Protein AF-A0A8J3HTU7-F1 (afdb_monomer_lite)

Foldseek 3Di:
DDPPDDDPPPPPPPPDPDPVQLVLLLCLLLVLQLVLQLVLQLVLCVLAVCCQPVVDPDPDPDNPSNVSSNVCSNVVGNVVSNVLSNLQSCLQPDDPLFDHDGSVNCNVLSVVLSVLLQVQLQVQLVVQLVCVVVVVFWDDDPSNVPPPPVCTSSSSSNVRSVLSSVQSSVLSSVVSSVVSNVVRVVVSVVVVCVVVPVPDDDDDDDVVVVVVVVVSSVVSSVVSVVVVSVVRVPD

Radius of gyration: 24.05 Å; chains: 1; bounding box: 60×35×84 Å

Secondary structure (DSSP, 8-state):
------------------HHHHHHHHHHHHHHHHHHHHHHHHHHTTT-HHHHHTSS--SS----HHHHHHHHHHHTTHHHHHHHHHHHHHHHH--TTSPPPPHHHHHHHHHHHHHHHHHHHHHHHHHHHHHHHTTSS---HHHHHHS-GGGHHHHHHHHHHHHHHHHHHHHHHHHHHHHHHHHHHHHHHHHHHHHHHTT------STHHHHHHHHHHHHHHHHHHHHHHHHHH--

pLDDT: mean 85.74, std 17.52, range [39.03, 98.75]

Structure (mmCIF, N/CA/C/O backbone):
data_AF-A0A8J3HTU7-F1
#
_entry.id   AF-A0A8J3HTU7-F1
#
loop_
_atom_site.group_PDB
_atom_site.id
_atom_site.type_symbol
_atom_site.label_atom_id
_atom_site.label_alt_id
_atom_site.label_comp_id
_atom_site.label_asym_id
_atom_site.label_entity_id
_atom_site.label_seq_id
_atom_site.pdbx_PDB_ins_code
_atom_site.Cartn_x
_atom_site.Cartn_y
_atom_site.Cartn_z
_atom_site.occupancy
_atom_site.B_iso_or_equiv
_atom_site.auth_seq_id
_atom_site.auth_comp_id
_atom_site.auth_asym_id
_atom_site.auth_atom_id
_atom_site.pdbx_PDB_model_num
ATOM 1 N N . MET A 1 1 ? -36.607 4.914 61.742 1.00 59.31 1 MET A N 1
ATOM 2 C CA . MET A 1 1 ? -36.359 4.915 60.285 1.00 59.31 1 MET A CA 1
ATOM 3 C C . MET A 1 1 ? -35.547 3.674 59.962 1.00 59.31 1 MET A C 1
ATOM 5 O O . MET A 1 1 ? -34.488 3.533 60.566 1.00 59.31 1 MET A O 1
ATOM 9 N N . PRO A 1 2 ? -36.035 2.750 59.122 1.00 59.59 2 PRO A N 1
ATOM 10 C CA . PRO A 1 2 ? -35.229 1.607 58.717 1.00 59.59 2 PRO A CA 1
ATOM 11 C C . PRO A 1 2 ? -34.061 2.088 57.834 1.00 59.59 2 PRO A C 1
ATOM 13 O O . PRO A 1 2 ? -34.244 3.032 57.058 1.00 59.59 2 PRO A O 1
ATOM 16 N N . PRO A 1 3 ? -32.862 1.499 57.969 1.00 64.12 3 PRO A N 1
ATOM 17 C CA . PRO A 1 3 ? -31.723 1.832 57.124 1.00 64.12 3 PRO A CA 1
ATOM 18 C C . PRO A 1 3 ? -32.060 1.500 55.668 1.00 64.12 3 PRO A C 1
ATOM 20 O O . PRO A 1 3 ? -32.512 0.400 55.360 1.00 64.12 3 PRO A O 1
ATOM 23 N N . SER A 1 4 ? -31.872 2.476 54.781 1.00 69.12 4 SER A N 1
ATOM 24 C CA . SER A 1 4 ? -32.062 2.317 53.342 1.00 69.12 4 SER A CA 1
ATOM 25 C C . SER A 1 4 ? -31.131 1.223 52.820 1.00 69.12 4 SER A C 1
ATOM 27 O O . SER A 1 4 ? -29.913 1.409 52.776 1.00 69.12 4 SER A O 1
ATOM 29 N N . GLU A 1 5 ? -31.714 0.093 52.440 1.00 71.06 5 GLU A N 1
ATOM 30 C CA . GLU A 1 5 ? -31.046 -1.028 51.794 1.00 71.06 5 GLU A CA 1
ATOM 31 C C . GLU A 1 5 ? -30.433 -0.540 50.473 1.00 71.06 5 GLU A C 1
ATOM 33 O O . GLU A 1 5 ? -31.127 -0.272 49.490 1.00 71.06 5 GLU A O 1
ATOM 38 N N . GLN A 1 6 ? -29.116 -0.320 50.473 1.00 63.59 6 GLN A N 1
ATOM 39 C CA . GLN A 1 6 ? -28.372 0.030 49.270 1.00 63.59 6 GLN A CA 1
ATOM 40 C C . GLN A 1 6 ? -28.407 -1.179 48.338 1.00 63.59 6 GLN A C 1
ATOM 42 O O . GLN A 1 6 ? -27.675 -2.146 48.544 1.00 63.59 6 GLN A O 1
ATOM 47 N N . GLN A 1 7 ? -29.270 -1.134 47.319 1.00 57.03 7 GLN A N 1
ATOM 48 C CA . GLN A 1 7 ? -29.279 -2.167 46.294 1.00 57.03 7 GLN A CA 1
ATOM 49 C C . GLN A 1 7 ? -27.879 -2.275 45.670 1.00 57.03 7 GLN A C 1
ATOM 51 O O . GLN A 1 7 ? -27.304 -1.250 45.284 1.00 57.03 7 GLN A O 1
ATOM 56 N N . PRO A 1 8 ? -27.314 -3.492 45.577 1.00 58.72 8 PRO A N 1
ATOM 57 C CA . PRO A 1 8 ? -25.991 -3.697 45.019 1.00 58.72 8 PRO A CA 1
ATOM 58 C C . PRO A 1 8 ? -25.990 -3.164 43.591 1.00 58.72 8 PRO A C 1
ATOM 60 O O . PRO A 1 8 ? -26.759 -3.616 42.742 1.00 58.72 8 PRO A O 1
ATOM 63 N N . VAL A 1 9 ? -25.141 -2.165 43.340 1.00 64.19 9 VAL A N 1
ATOM 64 C CA . VAL A 1 9 ? -24.926 -1.599 42.010 1.00 64.19 9 VAL A CA 1
ATOM 65 C C . VAL A 1 9 ? -24.490 -2.753 41.120 1.00 64.19 9 VAL A C 1
ATOM 67 O O . VAL A 1 9 ? -23.353 -3.215 41.223 1.00 64.19 9 VAL A O 1
ATOM 70 N N . ALA A 1 10 ? -25.419 -3.252 40.300 1.00 53.38 10 ALA A N 1
ATOM 71 C CA . ALA A 1 10 ? -25.175 -4.349 39.383 1.00 53.38 10 ALA A CA 1
ATOM 72 C C . ALA A 1 10 ? -23.882 -4.043 38.627 1.00 53.38 10 ALA A C 1
ATOM 74 O O . ALA A 1 10 ? -23.755 -2.997 37.981 1.00 53.38 10 ALA A O 1
ATOM 75 N N . ASN A 1 11 ? -22.896 -4.923 38.790 1.00 48.47 11 ASN A N 1
ATOM 76 C CA . ASN A 1 11 ? -21.620 -4.842 38.110 1.00 48.47 11 ASN A CA 1
ATOM 77 C C . ASN A 1 11 ? -21.922 -5.038 36.624 1.00 48.47 11 ASN A C 1
ATOM 79 O O . ASN A 1 11 ? -22.011 -6.163 36.153 1.00 48.47 11 ASN A O 1
ATOM 83 N N . VAL A 1 12 ? -22.220 -3.938 35.924 1.00 59.53 12 VAL A N 1
ATOM 84 C CA . VAL A 1 12 ? -22.516 -3.933 34.494 1.00 59.53 12 VAL A CA 1
ATOM 85 C C . VAL A 1 12 ? -21.310 -4.562 33.828 1.00 59.53 12 VAL A C 1
ATOM 87 O O . VAL A 1 12 ? -20.263 -3.912 33.752 1.00 59.53 12 VAL A O 1
ATOM 90 N N . ASP A 1 13 ? -21.469 -5.818 33.410 1.00 52.44 13 ASP A N 1
ATOM 91 C CA . ASP A 1 13 ? -20.463 -6.634 32.749 1.00 52.44 13 ASP A CA 1
ATOM 92 C C . ASP A 1 13 ? -19.828 -5.811 31.639 1.00 52.44 13 ASP A C 1
ATOM 94 O O . ASP A 1 13 ? -20.355 -5.656 30.533 1.00 52.44 13 ASP A O 1
ATOM 98 N N . ARG A 1 14 ? -18.688 -5.192 31.951 1.00 57.22 14 ARG A N 1
ATOM 99 C CA . ARG A 1 14 ? -17.922 -4.497 30.933 1.00 57.22 14 ARG A CA 1
ATOM 100 C C . ARG A 1 14 ? -17.382 -5.616 30.064 1.00 57.22 14 ARG A C 1
ATOM 102 O O . ARG A 1 14 ? -16.634 -6.434 30.599 1.00 57.22 14 ARG A O 1
ATOM 109 N N . PRO A 1 15 ? -17.718 -5.663 28.763 1.00 56.19 15 PRO A N 1
ATOM 110 C CA . PRO A 1 15 ? -17.238 -6.725 27.899 1.00 56.19 15 PRO A CA 1
ATOM 111 C C . PRO A 1 15 ? -15.719 -6.769 28.020 1.00 56.19 15 PRO A C 1
ATOM 113 O O . PRO A 1 15 ? -15.023 -5.790 27.714 1.00 56.19 15 PRO A O 1
ATOM 116 N N . VAL A 1 16 ? -15.222 -7.880 28.567 1.00 58.34 16 VAL A N 1
ATOM 117 C CA . VAL A 1 16 ? -13.797 -8.120 28.754 1.00 58.34 16 VAL A CA 1
ATOM 118 C C . VAL A 1 16 ? -13.156 -7.939 27.385 1.00 58.34 16 VAL A C 1
ATOM 120 O O . VAL A 1 16 ? -13.571 -8.547 26.398 1.00 58.34 16 VAL A O 1
ATOM 123 N N . ARG A 1 17 ? -12.182 -7.029 27.294 1.00 66.38 17 ARG A N 1
ATOM 124 C CA . ARG A 1 17 ? -11.459 -6.769 26.045 1.00 66.38 17 ARG A CA 1
ATOM 125 C C . ARG A 1 17 ? -10.723 -8.044 25.655 1.00 66.38 17 ARG A C 1
ATOM 127 O O . ARG A 1 17 ? -9.645 -8.292 26.189 1.00 66.38 17 ARG A O 1
ATOM 134 N N . SER A 1 18 ? -11.293 -8.836 24.749 1.00 77.69 18 SER A N 1
ATOM 135 C CA . SER A 1 18 ? -10.644 -10.071 24.318 1.00 77.69 18 SER A CA 1
ATOM 136 C C . SER A 1 18 ? -9.311 -9.735 23.643 1.00 77.69 18 SER A C 1
ATOM 138 O O . SER A 1 18 ? -9.230 -8.834 22.801 1.00 77.69 18 SER A O 1
ATOM 140 N N . ILE A 1 19 ? -8.251 -10.444 24.033 1.00 79.88 19 ILE A N 1
ATOM 141 C CA . ILE A 1 19 ? -6.930 -10.374 23.387 1.00 79.88 19 ILE A CA 1
ATOM 142 C C . ILE A 1 19 ? -7.079 -10.605 21.873 1.00 79.88 19 ILE A C 1
ATOM 144 O O . ILE A 1 19 ? -6.459 -9.903 21.072 1.00 79.88 19 ILE A O 1
ATOM 148 N N . ASN A 1 20 ? -8.017 -11.476 21.495 1.00 87.75 20 ASN A N 1
ATOM 149 C CA . ASN A 1 20 ? -8.379 -11.808 20.120 1.00 87.75 20 ASN A CA 1
ATOM 150 C C . ASN A 1 20 ? -8.684 -10.561 19.278 1.00 87.75 20 ASN A C 1
ATOM 152 O O . ASN A 1 20 ? -8.190 -10.441 18.161 1.00 87.75 20 ASN A O 1
ATOM 156 N N . SER A 1 21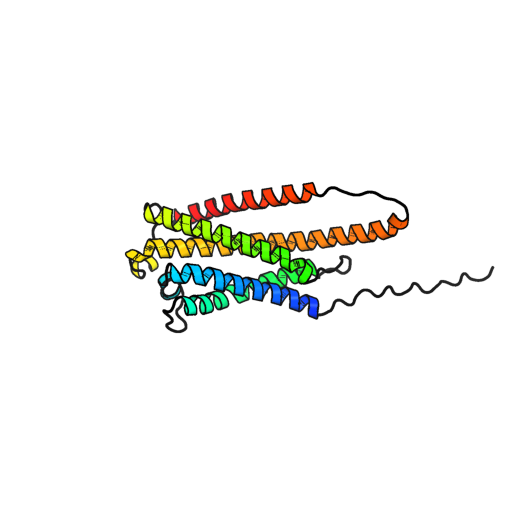 ? -9.410 -9.574 19.817 1.00 90.06 21 SER A N 1
ATOM 157 C CA . SER A 1 21 ? -9.732 -8.350 19.068 1.00 90.06 21 SER A CA 1
ATOM 158 C C . SER A 1 21 ? -8.523 -7.457 18.779 1.00 90.06 21 SER A C 1
ATOM 160 O O . SER A 1 21 ? -8.594 -6.643 17.864 1.00 90.06 21 SER A O 1
ATOM 162 N N . ARG A 1 22 ? -7.428 -7.552 19.545 1.00 93.50 22 ARG A N 1
ATOM 163 C CA . ARG A 1 22 ? -6.199 -6.784 19.273 1.00 93.50 22 ARG A CA 1
ATOM 164 C C . ARG A 1 22 ? -5.390 -7.448 18.170 1.00 93.50 22 ARG A C 1
ATOM 166 O O . ARG A 1 22 ? -5.022 -6.781 17.209 1.00 93.50 22 ARG A O 1
ATOM 173 N N . VAL A 1 23 ? -5.197 -8.761 18.292 1.00 96.44 23 VAL A N 1
ATOM 174 C CA . VAL A 1 23 ? -4.493 -9.585 17.302 1.00 96.44 23 VAL A CA 1
ATOM 175 C C . VAL A 1 23 ? -5.178 -9.481 15.939 1.00 96.44 23 VAL A C 1
ATOM 177 O O . VAL A 1 23 ? -4.514 -9.226 14.943 1.00 96.44 23 VAL A O 1
ATOM 180 N N . GLN A 1 24 ? -6.512 -9.546 15.894 1.00 96.88 24 GLN A N 1
ATOM 181 C CA . GLN A 1 24 ? -7.280 -9.390 14.654 1.00 96.88 24 GLN A CA 1
ATOM 182 C C . GLN A 1 24 ? -7.056 -8.046 13.947 1.00 96.88 24 GLN A C 1
ATOM 184 O O . GLN A 1 24 ? -7.103 -8.002 12.725 1.00 96.88 24 GLN A O 1
ATOM 189 N N . ILE A 1 25 ? -6.832 -6.947 14.679 1.00 97.56 25 ILE A N 1
ATOM 190 C CA . ILE A 1 25 ? -6.562 -5.636 14.060 1.00 97.56 25 ILE A CA 1
ATOM 191 C C . ILE A 1 25 ? -5.179 -5.630 13.409 1.00 97.56 25 ILE A C 1
ATOM 193 O O . ILE A 1 25 ? -5.030 -5.118 12.304 1.00 97.56 25 ILE A O 1
ATOM 197 N N . VAL A 1 26 ? -4.185 -6.217 14.080 1.00 98.06 26 VAL A N 1
ATOM 198 C CA . VAL A 1 26 ? -2.826 -6.326 13.538 1.00 98.06 26 VAL A CA 1
ATOM 199 C C . VAL A 1 26 ? -2.814 -7.240 12.313 1.00 98.06 26 VAL A C 1
ATOM 201 O O . VAL A 1 26 ? -2.314 -6.841 11.268 1.00 98.06 26 VAL A O 1
ATOM 204 N N . LEU A 1 27 ? -3.450 -8.413 12.398 1.00 98.38 27 LEU A N 1
ATOM 205 C CA . LEU A 1 27 ? -3.569 -9.342 11.271 1.00 98.38 27 LEU A CA 1
ATOM 206 C C . LEU A 1 27 ? -4.353 -8.747 10.097 1.00 98.38 27 LEU A C 1
ATOM 208 O O . LEU A 1 27 ? -3.984 -8.977 8.953 1.00 98.38 27 LEU A O 1
ATOM 212 N N . LEU A 1 28 ? -5.399 -7.957 10.361 1.00 98.44 28 LEU A N 1
ATOM 213 C CA . LEU A 1 28 ? -6.123 -7.229 9.317 1.00 98.44 28 LEU A CA 1
ATOM 214 C C . LEU A 1 28 ? -5.196 -6.271 8.558 1.00 98.44 28 LEU A C 1
ATOM 216 O O . LEU A 1 28 ? -5.276 -6.200 7.336 1.00 98.44 28 LEU A O 1
ATOM 220 N N . ALA A 1 29 ? -4.341 -5.531 9.266 1.00 98.44 29 ALA A N 1
ATOM 221 C CA . ALA A 1 29 ? -3.420 -4.594 8.635 1.00 98.44 29 ALA A CA 1
ATOM 222 C C . ALA A 1 29 ? -2.317 -5.317 7.849 1.00 98.44 29 ALA A C 1
ATOM 224 O O . ALA A 1 29 ? -2.107 -4.968 6.695 1.00 98.44 29 ALA A O 1
ATOM 225 N N . ILE A 1 30 ? -1.688 -6.350 8.427 1.00 98.56 30 ILE A N 1
ATOM 226 C CA . ILE A 1 30 ? -0.676 -7.178 7.742 1.00 98.56 30 ILE A CA 1
ATOM 227 C C . ILE A 1 30 ? -1.268 -7.833 6.495 1.00 98.56 30 ILE A C 1
ATOM 229 O O . ILE A 1 30 ? -0.738 -7.673 5.404 1.00 98.56 30 ILE A O 1
ATOM 233 N N . GLY A 1 31 ? -2.391 -8.540 6.638 1.00 98.62 31 GLY A N 1
ATOM 234 C CA . GLY A 1 31 ? -3.040 -9.200 5.509 1.00 98.62 31 GLY A CA 1
ATOM 235 C C . GLY A 1 31 ? -3.479 -8.202 4.439 1.00 98.62 31 GLY A C 1
ATOM 236 O O . GLY A 1 31 ? -3.291 -8.455 3.256 1.00 98.62 31 GLY A O 1
ATOM 237 N N . GLY A 1 32 ? -4.008 -7.043 4.844 1.00 98.56 32 GLY A N 1
ATOM 238 C CA . GLY A 1 32 ? -4.403 -5.982 3.922 1.00 98.56 32 GLY A CA 1
ATOM 239 C C . GLY A 1 32 ? -3.233 -5.419 3.115 1.00 98.56 32 GLY A C 1
ATOM 240 O O . GLY A 1 32 ? -3.351 -5.311 1.898 1.00 98.56 32 GLY A O 1
ATOM 241 N N . THR A 1 33 ? -2.109 -5.083 3.760 1.00 98.38 33 THR A N 1
ATOM 242 C CA . THR A 1 33 ? -0.937 -4.546 3.048 1.00 98.38 33 THR A CA 1
ATOM 243 C C . THR A 1 33 ? -0.252 -5.596 2.188 1.00 98.38 33 THR A C 1
ATOM 245 O O . THR A 1 33 ? 0.156 -5.249 1.090 1.00 98.38 33 THR A O 1
ATOM 248 N N . VAL A 1 34 ? -0.197 -6.861 2.622 1.00 98.69 34 VAL A N 1
ATOM 249 C CA . V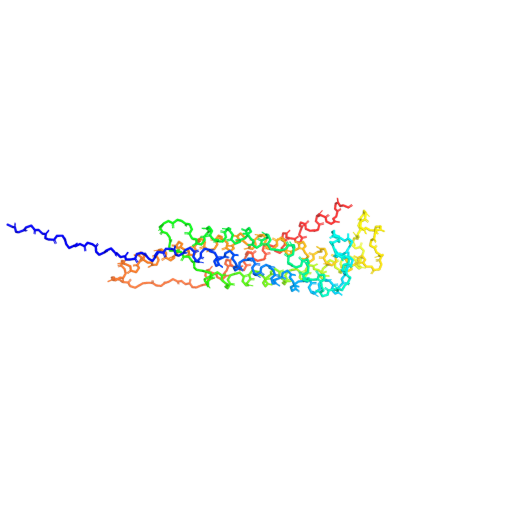AL A 1 34 ? 0.342 -7.970 1.814 1.00 98.69 34 VAL A CA 1
ATOM 250 C C . VAL A 1 34 ? -0.502 -8.216 0.572 1.00 98.69 34 VAL A C 1
ATOM 252 O O . VAL A 1 34 ? 0.034 -8.267 -0.528 1.00 98.69 34 VAL A O 1
ATOM 255 N N . ILE A 1 35 ? -1.827 -8.3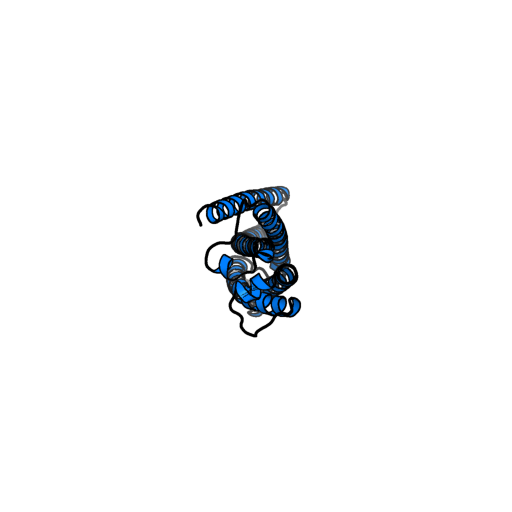23 0.716 1.00 98.75 35 ILE A N 1
ATOM 256 C CA . ILE A 1 35 ? -2.720 -8.502 -0.438 1.00 98.75 35 ILE A CA 1
ATOM 257 C C . ILE A 1 35 ? -2.581 -7.318 -1.396 1.00 98.75 35 ILE A C 1
ATOM 259 O O . ILE A 1 35 ? -2.474 -7.518 -2.600 1.00 98.75 35 ILE A O 1
ATOM 263 N N . TYR A 1 36 ? -2.564 -6.093 -0.869 1.00 98.69 36 TYR A N 1
ATOM 264 C CA . TYR A 1 36 ? -2.354 -4.899 -1.679 1.00 98.69 36 TYR A CA 1
ATOM 265 C C . TYR A 1 36 ? -1.000 -4.917 -2.401 1.00 98.69 36 TYR A C 1
ATOM 267 O O . TYR A 1 36 ? -0.973 -4.674 -3.601 1.00 98.69 36 TYR A O 1
ATOM 275 N N . GLY A 1 37 ? 0.089 -5.232 -1.693 1.00 98.38 37 GLY A N 1
ATOM 276 C CA . GLY A 1 37 ? 1.441 -5.300 -2.244 1.00 98.38 37 GLY A CA 1
ATOM 277 C C . GLY A 1 37 ? 1.529 -6.297 -3.385 1.00 98.38 37 GLY A C 1
ATOM 278 O O . GLY A 1 37 ? 1.916 -5.925 -4.480 1.00 98.38 37 GLY A O 1
ATOM 279 N N . VAL A 1 38 ? 1.045 -7.524 -3.177 1.00 98.69 38 VAL A N 1
ATOM 280 C CA . VAL A 1 38 ? 1.005 -8.535 -4.243 1.00 98.69 38 VAL A CA 1
ATOM 281 C C . VAL A 1 38 ? 0.183 -8.044 -5.434 1.00 98.69 38 VAL A C 1
ATOM 283 O O . VAL A 1 38 ? 0.624 -8.181 -6.564 1.00 98.69 38 VAL A O 1
ATOM 286 N N . LEU A 1 39 ? -0.999 -7.456 -5.222 1.00 98.62 39 LEU A N 1
ATOM 287 C CA . LEU A 1 39 ? -1.830 -6.971 -6.332 1.00 98.62 39 LEU A CA 1
ATOM 288 C C . LEU A 1 39 ? -1.180 -5.819 -7.107 1.00 98.62 39 LEU A C 1
ATOM 290 O O . LEU A 1 39 ? -1.276 -5.791 -8.333 1.00 98.62 39 LEU A O 1
ATOM 294 N N . GLN A 1 40 ? -0.543 -4.879 -6.409 1.00 98.44 40 GLN A N 1
ATOM 295 C CA . GLN A 1 40 ? 0.217 -3.804 -7.039 1.00 98.44 40 GLN A CA 1
ATOM 296 C C . GLN A 1 40 ? 1.386 -4.387 -7.839 1.00 98.44 40 GLN A C 1
ATOM 298 O O . GLN A 1 40 ? 1.552 -4.038 -9.007 1.00 98.44 40 GLN A O 1
ATOM 303 N N . ASP A 1 41 ? 2.128 -5.317 -7.243 1.00 98.44 41 ASP A N 1
ATOM 304 C CA . ASP A 1 41 ? 3.323 -5.887 -7.852 1.00 98.44 41 ASP A CA 1
ATOM 305 C C . ASP A 1 41 ? 2.982 -6.799 -9.032 1.00 98.44 41 ASP A C 1
ATOM 307 O O . ASP A 1 41 ? 3.729 -6.857 -10.002 1.00 98.44 41 ASP A O 1
ATOM 311 N N . GLN A 1 42 ? 1.800 -7.430 -9.039 1.00 98.50 42 GLN A N 1
ATOM 312 C CA . GLN A 1 42 ? 1.307 -8.147 -10.219 1.00 98.50 42 GLN A CA 1
ATOM 313 C C . GLN A 1 42 ? 1.140 -7.206 -11.415 1.00 98.50 42 GLN A C 1
ATOM 315 O O . GLN A 1 42 ? 1.305 -7.636 -12.551 1.00 98.50 42 GLN A O 1
ATOM 320 N N . MET A 1 43 ? 0.828 -5.928 -11.196 1.00 98.31 43 MET A N 1
ATOM 321 C CA . MET A 1 43 ? 0.762 -4.961 -12.289 1.00 98.31 43 MET A CA 1
ATOM 322 C C . MET A 1 43 ? 2.155 -4.472 -12.689 1.00 98.31 43 MET A C 1
ATOM 324 O O . MET A 1 43 ? 2.483 -4.486 -13.872 1.00 98.31 43 MET A O 1
ATOM 328 N N . THR A 1 44 ? 2.971 -4.050 -11.727 1.00 98.44 44 THR A N 1
ATOM 329 C CA . THR A 1 44 ? 4.269 -3.412 -11.995 1.00 98.44 44 THR A CA 1
ATOM 330 C C . THR A 1 44 ? 5.323 -4.413 -12.472 1.00 98.44 44 THR A C 1
ATOM 332 O O . THR A 1 44 ? 6.018 -4.138 -13.443 1.00 98.44 44 THR A O 1
ATOM 335 N N . ALA A 1 45 ? 5.378 -5.638 -11.939 1.00 98.31 45 ALA A N 1
ATOM 336 C CA . ALA A 1 45 ? 6.330 -6.653 -12.411 1.00 98.31 45 ALA A CA 1
ATOM 337 C C . ALA A 1 45 ? 6.096 -7.052 -13.880 1.00 98.31 45 ALA A C 1
ATOM 339 O O . ALA A 1 45 ? 7.044 -7.372 -14.596 1.00 98.31 45 ALA A O 1
ATOM 340 N N . HIS A 1 46 ? 4.850 -6.979 -14.362 1.00 98.50 46 HIS A N 1
ATOM 341 C CA . HIS A 1 46 ? 4.530 -7.184 -15.780 1.00 98.50 46 HIS A CA 1
ATOM 342 C C . HIS A 1 46 ? 4.858 -5.964 -16.659 1.00 98.50 46 HIS A C 1
ATOM 344 O O . HIS A 1 46 ? 4.924 -6.097 -17.882 1.00 98.50 46 HIS A O 1
ATOM 350 N N . ILE A 1 47 ? 5.073 -4.789 -16.061 1.00 98.25 47 ILE A N 1
ATOM 351 C CA . ILE A 1 47 ? 5.515 -3.572 -16.750 1.00 98.25 47 ILE A CA 1
ATOM 352 C C . ILE A 1 47 ? 7.048 -3.540 -16.835 1.00 98.25 47 ILE A C 1
ATOM 354 O O . ILE A 1 47 ? 7.589 -3.363 -17.931 1.00 98.25 47 ILE A O 1
ATOM 358 N N . CYS A 1 48 ? 7.757 -3.738 -15.718 1.00 98.38 48 CYS A N 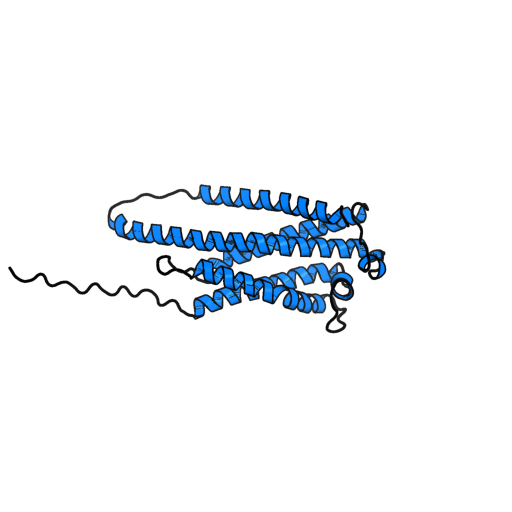1
ATOM 359 C CA . CYS A 1 48 ? 9.219 -3.724 -15.676 1.00 98.38 48 CYS A CA 1
ATOM 360 C C . CYS A 1 48 ? 9.786 -4.738 -14.669 1.00 98.38 48 CYS A C 1
ATOM 362 O O . CYS A 1 48 ? 9.940 -4.459 -13.483 1.00 98.38 48 CYS A O 1
ATOM 364 N N . VAL A 1 49 ? 10.212 -5.904 -15.158 1.00 98.25 49 VAL A N 1
ATOM 365 C CA . VAL A 1 49 ? 10.902 -6.913 -14.332 1.00 98.25 49 VAL A CA 1
ATOM 366 C C . VAL A 1 49 ? 12.198 -6.355 -13.729 1.00 98.25 49 VAL A C 1
ATOM 368 O O . VAL A 1 49 ? 12.520 -6.631 -12.577 1.00 98.25 49 VAL A O 1
ATOM 371 N N . GLU A 1 50 ? 12.911 -5.504 -14.468 1.00 98.25 50 GLU A N 1
ATOM 372 C CA . GLU A 1 50 ? 14.169 -4.885 -14.043 1.00 98.25 50 GLU A CA 1
ATOM 373 C C . GLU A 1 50 ? 14.009 -4.000 -12.800 1.00 98.25 50 GLU A C 1
ATOM 375 O O . GLU A 1 50 ? 14.958 -3.850 -12.027 1.00 98.25 50 GLU A O 1
ATOM 380 N N . TYR A 1 51 ? 12.812 -3.454 -12.554 1.00 98.00 51 TYR A N 1
ATOM 381 C CA . TYR A 1 51 ? 12.523 -2.752 -11.304 1.00 98.00 51 TYR A CA 1
ATOM 382 C C . TYR A 1 51 ? 12.731 -3.664 -10.090 1.00 98.00 51 TYR A C 1
ATOM 384 O O . TYR A 1 51 ? 13.303 -3.241 -9.087 1.00 98.00 51 TYR A O 1
ATOM 392 N N . PHE A 1 52 ? 12.351 -4.934 -10.210 1.00 97.25 52 PHE A N 1
ATOM 393 C CA . PHE A 1 52 ? 12.420 -5.925 -9.139 1.00 97.25 52 PHE A CA 1
ATOM 394 C C . PHE A 1 52 ? 13.751 -6.679 -9.091 1.00 97.25 52 PHE A C 1
ATOM 396 O O . PHE A 1 52 ? 14.172 -7.083 -8.013 1.00 97.25 52 PHE A O 1
ATOM 403 N N . THR A 1 53 ? 14.430 -6.853 -10.226 1.00 97.19 53 THR A N 1
ATOM 404 C CA . THR A 1 53 ? 15.672 -7.646 -10.296 1.00 97.19 53 THR A CA 1
ATOM 405 C C . THR A 1 53 ? 16.950 -6.807 -10.268 1.00 97.19 53 THR A C 1
ATOM 407 O O . THR A 1 53 ? 17.991 -7.297 -9.840 1.00 97.19 53 THR A O 1
ATOM 410 N N . ILE A 1 54 ? 16.891 -5.543 -10.703 1.00 96.75 54 ILE A N 1
ATOM 411 C CA . ILE A 1 54 ? 18.026 -4.602 -10.684 1.00 96.75 54 ILE A CA 1
ATOM 412 C C . ILE A 1 54 ? 17.794 -3.506 -9.645 1.00 96.75 54 ILE A C 1
ATOM 414 O O . ILE A 1 54 ? 18.711 -3.131 -8.915 1.00 96.75 54 ILE A O 1
ATOM 418 N N . GLY A 1 55 ? 16.566 -2.979 -9.573 1.00 93.62 55 GLY A N 1
ATOM 419 C CA . GLY A 1 55 ? 16.200 -1.937 -8.610 1.00 93.62 55 GLY A CA 1
ATOM 420 C C . GLY A 1 55 ? 16.167 -2.421 -7.159 1.00 93.62 55 GLY A C 1
ATOM 421 O O . GLY A 1 55 ? 16.198 -1.599 -6.243 1.00 93.62 55 GLY A O 1
ATOM 422 N N . HIS A 1 56 ? 16.141 -3.738 -6.949 1.00 92.62 56 HIS A N 1
ATOM 423 C CA . HIS A 1 56 ? 16.111 -4.365 -5.637 1.00 92.62 56 HIS A CA 1
ATOM 424 C C . HIS A 1 56 ? 17.097 -5.537 -5.548 1.00 92.62 56 HIS A C 1
ATOM 426 O O . HIS A 1 56 ? 17.642 -5.995 -6.549 1.00 92.62 56 HIS A O 1
ATOM 432 N N . TYR A 1 57 ? 17.357 -5.998 -4.322 1.00 90.00 57 TYR A N 1
ATOM 433 C CA . TYR A 1 57 ? 18.254 -7.124 -4.076 1.00 90.00 57 TYR A CA 1
ATOM 434 C C . TYR A 1 57 ? 17.604 -8.444 -4.496 1.00 90.00 57 TYR A C 1
ATOM 436 O O . TYR A 1 57 ? 16.611 -8.848 -3.903 1.00 90.00 57 TYR A O 1
ATOM 444 N N . ASP A 1 58 ? 18.194 -9.131 -5.467 1.00 89.38 58 ASP A N 1
ATOM 445 C CA . ASP A 1 58 ? 17.717 -10.429 -5.936 1.00 89.38 58 ASP A CA 1
ATOM 446 C C . ASP A 1 58 ? 17.995 -11.547 -4.910 1.00 89.38 58 ASP A C 1
ATOM 448 O O . ASP A 1 58 ? 19.143 -11.948 -4.700 1.00 89.38 58 ASP A O 1
ATOM 452 N N . TYR A 1 59 ? 16.944 -12.049 -4.251 1.00 85.69 59 TYR A N 1
ATOM 453 C CA . TYR A 1 59 ? 17.069 -13.107 -3.245 1.00 85.69 59 TYR A CA 1
ATOM 454 C C . TYR A 1 59 ? 17.163 -14.514 -3.848 1.00 85.69 59 TYR A C 1
ATOM 456 O O . TYR A 1 59 ? 17.831 -15.376 -3.269 1.00 85.69 59 TYR A O 1
ATOM 464 N N . TRP A 1 60 ? 16.482 -14.770 -4.972 1.00 91.25 60 TRP A N 1
ATOM 465 C CA . TRP A 1 60 ? 16.265 -16.129 -5.495 1.00 91.25 60 TRP A CA 1
ATOM 466 C C . TRP A 1 60 ? 16.507 -16.300 -6.999 1.00 91.25 60 TRP A C 1
ATOM 468 O O . TRP A 1 60 ? 16.291 -17.394 -7.522 1.00 91.25 60 TRP A O 1
ATOM 478 N N . GLY A 1 61 ? 16.967 -15.276 -7.712 1.00 93.69 61 GLY A N 1
ATOM 479 C CA . GLY A 1 61 ? 17.181 -15.350 -9.155 1.00 93.69 61 GLY A CA 1
ATOM 480 C C . GLY A 1 61 ? 15.885 -15.368 -9.959 1.00 93.69 61 GLY A C 1
ATOM 481 O O . GLY A 1 61 ? 15.874 -15.891 -11.075 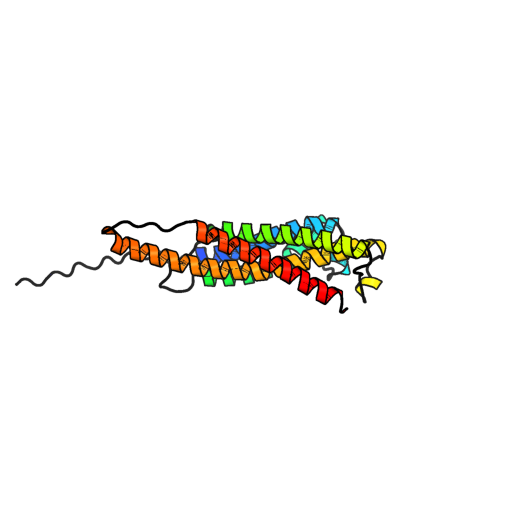1.00 93.69 61 GLY A O 1
ATOM 482 N N . LEU A 1 62 ? 14.772 -14.884 -9.397 1.00 94.38 62 LEU A N 1
ATOM 483 C CA . LEU A 1 62 ? 13.467 -14.972 -10.050 1.00 94.38 62 LEU A CA 1
ATOM 484 C C . LEU A 1 62 ? 13.368 -13.966 -11.200 1.00 94.38 62 LEU A C 1
ATOM 486 O O . LEU A 1 62 ? 13.765 -12.813 -11.087 1.00 94.38 62 LEU A O 1
ATOM 490 N N . GLN A 1 63 ? 12.824 -14.425 -12.325 1.00 95.94 63 GLN A N 1
ATOM 491 C CA . GLN A 1 63 ? 12.579 -13.604 -13.520 1.00 95.94 63 GLN A CA 1
ATOM 492 C C . GLN A 1 63 ? 11.115 -13.662 -13.966 1.00 95.94 63 GLN A C 1
ATOM 494 O O . GLN A 1 63 ? 10.680 -12.861 -14.790 1.00 95.94 63 GLN A O 1
ATOM 499 N N . ASP A 1 64 ? 10.349 -14.622 -13.438 1.00 98.00 64 ASP A N 1
ATOM 500 C CA . ASP A 1 64 ? 8.922 -14.715 -13.713 1.00 98.00 64 ASP A CA 1
ATOM 501 C C . ASP A 1 64 ? 8.186 -13.578 -12.982 1.00 98.00 64 ASP A C 1
ATOM 503 O O . ASP A 1 64 ? 8.278 -13.488 -11.752 1.00 98.00 64 ASP A O 1
ATOM 507 N N . PRO A 1 65 ? 7.443 -12.716 -13.700 1.00 98.00 65 PRO A N 1
ATOM 508 C CA . PRO A 1 65 ? 6.810 -11.543 -13.106 1.00 98.00 65 PRO A CA 1
ATOM 509 C C . PRO A 1 65 ? 5.738 -11.910 -12.074 1.00 98.00 65 PRO A C 1
ATOM 511 O O . PRO A 1 65 ? 5.538 -11.173 -11.111 1.00 98.00 65 PRO A O 1
ATOM 514 N N . THR A 1 66 ? 5.075 -13.063 -12.221 1.00 98.38 66 THR A N 1
ATOM 515 C CA . THR A 1 66 ? 4.063 -13.503 -11.253 1.00 98.38 66 THR A CA 1
ATOM 516 C C . THR A 1 66 ? 4.723 -13.888 -9.935 1.00 98.38 66 THR A C 1
ATOM 518 O O . THR A 1 66 ? 4.242 -13.489 -8.873 1.00 98.38 66 THR A O 1
ATOM 521 N N . LEU A 1 67 ? 5.823 -14.644 -9.985 1.00 98.06 67 LEU A N 1
ATOM 522 C CA . LEU A 1 67 ? 6.574 -15.030 -8.792 1.00 98.06 67 LEU A CA 1
ATOM 523 C C . LEU A 1 67 ? 7.247 -13.826 -8.124 1.00 98.06 67 LEU A C 1
ATOM 525 O O . LEU A 1 67 ? 7.160 -13.708 -6.903 1.00 98.06 67 LEU A O 1
ATOM 529 N N . LEU A 1 68 ? 7.825 -12.908 -8.907 1.00 97.81 68 LEU A N 1
ATOM 530 C CA . LEU A 1 68 ? 8.393 -11.653 -8.396 1.00 97.81 68 LEU A CA 1
ATOM 531 C C . LEU A 1 68 ? 7.347 -10.819 -7.652 1.00 97.81 68 LEU A C 1
ATOM 533 O O . LEU A 1 68 ? 7.619 -10.305 -6.569 1.00 97.81 68 LEU A O 1
ATOM 537 N N . ALA A 1 69 ? 6.127 -10.741 -8.183 1.00 97.69 69 ALA A N 1
ATOM 538 C CA . ALA A 1 69 ? 5.039 -10.027 -7.531 1.00 97.69 69 ALA A CA 1
ATOM 539 C C . ALA A 1 69 ? 4.607 -10.648 -6.194 1.00 97.69 69 ALA A C 1
ATOM 541 O O . ALA A 1 69 ? 4.248 -9.935 -5.257 1.00 97.69 69 ALA A O 1
ATOM 542 N N . PHE A 1 70 ? 4.641 -11.979 -6.073 1.00 97.94 70 PHE A N 1
ATOM 543 C CA . PHE A 1 70 ? 4.398 -12.642 -4.789 1.00 97.94 70 PHE A CA 1
ATOM 544 C C . PHE A 1 70 ? 5.540 -12.419 -3.801 1.00 97.94 70 PHE A C 1
ATOM 546 O O . PHE A 1 70 ? 5.287 -12.154 -2.626 1.00 97.94 70 PHE A O 1
ATOM 553 N N . GLU A 1 71 ? 6.779 -12.533 -4.271 1.00 96.62 71 GLU A N 1
ATOM 554 C CA . GLU A 1 71 ? 7.980 -12.320 -3.475 1.00 96.62 71 GLU A CA 1
ATOM 555 C C . GLU A 1 71 ? 7.994 -10.917 -2.860 1.00 96.62 71 GLU A C 1
ATOM 557 O O . GLU A 1 71 ? 7.920 -10.757 -1.634 1.00 96.62 71 GLU A O 1
ATOM 562 N N . TRP A 1 72 ? 8.051 -9.898 -3.717 1.00 96.25 72 TRP A N 1
ATOM 563 C CA . TRP A 1 72 ? 8.201 -8.511 -3.298 1.00 96.25 72 TRP A CA 1
ATOM 564 C C . TRP A 1 72 ? 6.942 -7.989 -2.628 1.00 96.25 72 TRP A C 1
ATOM 566 O O . TRP A 1 72 ? 7.037 -7.360 -1.570 1.00 96.25 72 TRP A O 1
ATOM 576 N N . GLY A 1 73 ? 5.770 -8.384 -3.127 1.00 96.19 73 GLY A N 1
ATOM 577 C CA . GLY A 1 73 ? 4.496 -7.988 -2.550 1.00 96.19 73 GLY A CA 1
ATOM 578 C C . GLY A 1 73 ? 4.362 -8.425 -1.095 1.00 96.19 73 GLY A C 1
ATOM 579 O O . GLY A 1 73 ? 3.788 -7.695 -0.288 1.00 96.19 73 GLY A O 1
ATOM 580 N N . VAL A 1 74 ? 4.940 -9.570 -0.714 1.00 97.00 74 VAL A N 1
ATOM 581 C CA . VAL A 1 74 ? 5.000 -10.019 0.684 1.00 97.00 74 VAL A CA 1
ATOM 582 C C . VAL A 1 74 ? 6.146 -9.337 1.429 1.00 97.00 74 VAL A C 1
ATOM 584 O O . VAL A 1 74 ? 5.890 -8.682 2.444 1.00 97.00 74 VAL A O 1
ATOM 587 N N . ILE A 1 75 ? 7.391 -9.480 0.953 1.00 94.44 75 ILE A N 1
ATOM 588 C CA . ILE A 1 75 ? 8.611 -9.045 1.659 1.00 94.44 75 ILE A CA 1
ATOM 589 C C . ILE A 1 75 ? 8.593 -7.541 1.935 1.00 94.44 75 ILE A C 1
ATOM 591 O O . ILE A 1 75 ? 8.894 -7.117 3.056 1.00 94.44 75 ILE A O 1
ATOM 595 N N . ALA A 1 76 ? 8.188 -6.737 0.952 1.00 92.38 76 ALA A N 1
ATOM 596 C CA . ALA A 1 76 ? 8.197 -5.286 1.058 1.00 92.38 76 ALA A CA 1
ATOM 597 C C . ALA A 1 76 ? 7.084 -4.739 1.966 1.00 92.38 76 ALA A C 1
ATOM 599 O O . ALA A 1 76 ? 7.231 -3.646 2.510 1.00 92.38 76 ALA A O 1
ATOM 600 N N . THR A 1 77 ? 5.978 -5.469 2.175 1.00 95.38 77 THR A N 1
ATOM 601 C CA . THR A 1 77 ? 4.764 -4.869 2.764 1.00 95.38 77 THR A CA 1
ATOM 602 C C . THR A 1 77 ? 4.296 -5.468 4.091 1.00 95.38 77 THR A C 1
ATOM 604 O O . THR A 1 77 ? 3.523 -4.814 4.805 1.00 95.38 77 THR A O 1
ATOM 607 N N . TRP A 1 78 ? 4.749 -6.665 4.489 1.00 97.12 78 TRP A N 1
ATOM 608 C CA . TRP A 1 78 ? 4.286 -7.288 5.740 1.00 97.12 78 TRP A CA 1
ATOM 609 C C . TRP A 1 78 ? 4.640 -6.445 6.977 1.00 97.12 78 TRP A C 1
ATOM 611 O O . TRP A 1 78 ? 3.818 -6.275 7.883 1.00 97.12 78 TRP A O 1
ATOM 621 N N . TRP A 1 79 ? 5.844 -5.867 7.003 1.00 93.75 79 TRP A N 1
ATOM 622 C CA . TRP A 1 79 ? 6.331 -5.059 8.122 1.00 93.75 79 TRP A CA 1
ATOM 623 C C . TRP A 1 79 ? 5.648 -3.683 8.167 1.00 93.75 79 TRP A C 1
ATOM 625 O O . TRP A 1 79 ? 5.366 -3.167 9.252 1.00 93.75 79 TRP A O 1
ATOM 635 N N . VAL A 1 80 ? 5.280 -3.123 7.007 1.00 92.31 80 VAL A N 1
ATOM 636 C CA . VAL A 1 80 ? 4.450 -1.909 6.913 1.00 92.31 80 VAL A CA 1
ATOM 637 C C . VAL A 1 80 ? 3.086 -2.164 7.555 1.00 92.31 80 VAL A C 1
ATOM 639 O O . VAL A 1 80 ? 2.626 -1.386 8.398 1.00 92.31 80 VAL A O 1
ATOM 642 N N . GLY A 1 81 ? 2.462 -3.294 7.216 1.00 95.75 81 GLY A N 1
ATOM 643 C CA . GLY A 1 81 ? 1.202 -3.729 7.812 1.00 95.75 81 GLY A CA 1
ATOM 644 C C . GLY A 1 81 ? 1.302 -3.964 9.315 1.00 95.75 81 GLY A C 1
ATOM 645 O O . GLY A 1 81 ? 0.373 -3.621 10.047 1.00 95.75 81 GLY A O 1
ATOM 646 N N . LEU A 1 82 ? 2.437 -4.471 9.804 1.00 94.81 82 LEU A N 1
ATOM 647 C CA . LEU A 1 82 ? 2.690 -4.621 11.236 1.00 94.81 82 LEU A CA 1
ATOM 648 C C . LEU A 1 82 ? 2.706 -3.258 11.947 1.00 94.81 82 LEU A C 1
ATOM 650 O O . LEU A 1 82 ? 1.989 -3.085 12.937 1.00 94.81 82 LEU A O 1
ATOM 654 N N . PHE A 1 83 ? 3.455 -2.273 11.438 1.00 92.50 83 PHE A N 1
ATOM 655 C CA . PHE A 1 83 ? 3.494 -0.931 12.036 1.00 92.50 83 PHE A CA 1
ATOM 656 C C . PHE A 1 83 ? 2.125 -0.245 12.011 1.00 92.50 83 PHE A C 1
ATOM 658 O O . PHE A 1 83 ? 1.666 0.262 13.043 1.00 92.50 83 PHE A O 1
ATOM 665 N N . LEU A 1 84 ? 1.429 -0.287 10.871 1.00 95.19 84 LEU A N 1
ATOM 666 C CA . LEU A 1 84 ? 0.071 0.241 10.751 1.00 95.19 84 LEU A CA 1
ATOM 667 C C . LEU A 1 84 ? -0.892 -0.472 11.709 1.00 95.19 84 LEU A C 1
ATOM 669 O O . LEU A 1 84 ? -1.675 0.174 12.407 1.00 95.19 84 LEU A O 1
ATOM 673 N N . GLY A 1 85 ? -0.819 -1.800 11.781 1.00 96.81 85 GLY A N 1
ATOM 674 C CA . GLY A 1 85 ? -1.645 -2.633 12.647 1.00 96.81 85 GLY A CA 1
ATOM 675 C C . GLY A 1 85 ? -1.466 -2.301 14.121 1.00 96.81 85 GLY A C 1
ATOM 676 O O . GLY A 1 85 ? -2.453 -2.175 14.848 1.00 96.81 85 GLY A O 1
ATOM 677 N N . MET A 1 86 ? -0.226 -2.086 14.561 1.00 95.69 86 MET A N 1
ATOM 678 C CA . MET A 1 86 ? 0.081 -1.662 15.927 1.00 95.69 86 MET A CA 1
ATOM 679 C C . MET A 1 86 ? -0.486 -0.269 16.231 1.00 95.69 86 MET A C 1
ATOM 681 O O . MET A 1 86 ? -1.155 -0.090 17.254 1.00 95.69 86 MET A O 1
ATOM 685 N N . ALA A 1 87 ? -0.309 0.700 15.329 1.00 95.00 87 ALA A N 1
ATOM 686 C CA . ALA A 1 87 ? -0.862 2.048 15.485 1.00 95.00 87 ALA A CA 1
ATOM 687 C C . ALA A 1 87 ? -2.406 2.049 15.508 1.00 95.00 87 ALA A C 1
ATOM 689 O O . ALA A 1 87 ? -3.038 2.693 16.360 1.00 95.00 87 ALA A O 1
ATOM 690 N N . LEU A 1 88 ? -3.037 1.267 14.628 1.00 96.56 88 LEU A N 1
ATOM 691 C CA . LEU A 1 88 ? -4.487 1.076 14.600 1.00 96.56 88 LEU A CA 1
ATOM 692 C C . LEU A 1 88 ? -4.991 0.401 15.867 1.00 96.56 88 LEU A C 1
ATOM 694 O O . LEU A 1 88 ? -5.973 0.847 16.449 1.00 96.56 88 LEU A O 1
ATOM 698 N N . MET A 1 89 ? -4.312 -0.639 16.337 1.00 96.06 89 MET A N 1
ATOM 699 C CA . MET A 1 89 ? -4.669 -1.338 17.565 1.00 96.06 89 MET A CA 1
ATOM 700 C C . MET A 1 89 ? -4.594 -0.397 18.774 1.00 96.06 89 MET A C 1
ATOM 702 O O . MET A 1 89 ? -5.545 -0.343 19.559 1.00 96.06 89 MET A O 1
ATOM 706 N N . ILE A 1 90 ? -3.551 0.432 18.880 1.00 92.50 90 ILE A N 1
ATOM 707 C CA . ILE A 1 90 ? -3.433 1.448 19.934 1.00 92.50 90 ILE A CA 1
ATOM 708 C C . ILE A 1 90 ? -4.587 2.458 19.847 1.00 92.50 90 ILE A C 1
ATOM 710 O O . ILE A 1 90 ? -5.327 2.644 20.820 1.00 92.50 90 ILE A O 1
ATOM 714 N N . SER A 1 91 ? -4.806 3.064 18.678 1.00 93.44 91 SER A N 1
ATOM 715 C CA . SER A 1 91 ? -5.856 4.076 18.485 1.00 93.44 91 SER A CA 1
ATOM 716 C C . SER A 1 91 ? -7.278 3.516 18.679 1.00 93.44 91 SER A C 1
ATOM 718 O O . SER A 1 91 ? -8.156 4.184 19.242 1.00 93.44 91 SER A O 1
ATOM 720 N N . ALA A 1 92 ? -7.513 2.260 18.304 1.00 94.94 92 ALA A N 1
ATOM 721 C CA . ALA A 1 92 ? -8.800 1.579 18.408 1.00 94.94 92 ALA A CA 1
ATOM 722 C C . ALA A 1 92 ? -9.108 1.028 19.809 1.00 94.94 92 ALA A C 1
ATOM 724 O O . ALA A 1 92 ? -10.283 0.907 20.164 1.00 94.94 92 ALA A O 1
ATOM 725 N N . GLN A 1 93 ? -8.091 0.692 20.610 1.00 91.62 93 GLN A N 1
ATOM 726 C CA . GLN A 1 93 ? -8.286 -0.100 21.832 1.00 91.62 93 GLN A CA 1
ATOM 727 C C . GLN A 1 93 ? -7.818 0.601 23.114 1.00 91.62 93 GLN A C 1
ATOM 729 O O . GLN A 1 93 ? -8.407 0.392 24.179 1.00 91.62 93 GLN A O 1
ATOM 734 N N . VAL A 1 94 ? -6.785 1.447 23.075 1.00 87.25 94 VAL A N 1
ATOM 735 C CA . VAL A 1 94 ? -6.171 1.995 24.301 1.00 87.25 94 VAL A CA 1
ATOM 736 C C . VAL A 1 94 ? -7.075 3.033 24.979 1.00 87.25 94 VAL A C 1
ATOM 738 O O . VAL A 1 94 ? -7.816 3.768 24.329 1.00 87.25 94 VAL A O 1
ATOM 741 N N . GLY A 1 95 ? -7.057 3.071 26.314 1.00 81.81 95 GLY A N 1
ATOM 742 C CA . GLY A 1 95 ? -7.837 4.003 27.138 1.00 81.81 95 GLY A CA 1
ATOM 743 C C . GLY A 1 95 ? -9.148 3.406 27.656 1.00 81.81 95 GLY A C 1
ATOM 744 O O . GLY A 1 95 ? -9.995 2.975 26.875 1.00 81.81 95 GLY A O 1
ATOM 745 N N . ARG A 1 96 ? -9.320 3.383 28.987 1.00 75.44 96 ARG A N 1
ATOM 746 C CA . ARG A 1 96 ? -10.461 2.748 29.685 1.00 75.44 96 ARG A CA 1
ATOM 747 C C . ARG A 1 96 ? -11.799 3.457 29.462 1.00 75.44 96 ARG A C 1
ATOM 749 O O . ARG A 1 96 ? -12.836 2.809 29.469 1.00 75.44 96 ARG A O 1
ATOM 756 N N . SER A 1 97 ? -11.777 4.770 29.248 1.00 79.19 97 SER A N 1
ATOM 757 C CA . SER A 1 97 ? -12.975 5.616 29.186 1.00 79.19 97 SER A CA 1
ATOM 758 C C . SER A 1 97 ? -13.662 5.653 27.817 1.00 79.19 97 SER A C 1
ATOM 760 O O . SER A 1 97 ? -14.730 6.247 27.693 1.00 79.19 97 SER A O 1
ATOM 762 N N . ARG A 1 98 ? -13.064 5.052 26.781 1.00 84.69 98 ARG A N 1
ATOM 763 C CA . ARG A 1 98 ? -13.575 5.070 25.404 1.00 84.69 98 ARG A CA 1
ATOM 764 C C . ARG A 1 98 ? -13.931 3.653 24.935 1.00 84.69 98 ARG A C 1
ATOM 766 O O . ARG A 1 98 ? -13.069 2.775 25.060 1.00 84.69 98 ARG A O 1
ATOM 773 N N . PRO A 1 99 ? -15.124 3.434 24.343 1.00 90.69 99 PRO A N 1
ATOM 774 C CA . PRO A 1 99 ? -15.502 2.135 23.791 1.00 90.69 99 PRO A CA 1
ATOM 775 C C . PRO A 1 99 ? -14.458 1.635 22.780 1.00 90.69 99 PRO A C 1
ATOM 777 O O . PRO A 1 99 ? -13.972 2.447 21.986 1.00 90.69 99 PRO A O 1
ATOM 780 N N . PRO A 1 100 ? -14.058 0.356 22.825 1.00 92.62 100 PRO A N 1
ATOM 781 C CA . PRO A 1 100 ? -13.128 -0.217 21.855 1.00 92.62 100 PRO A CA 1
ATOM 782 C C . PRO A 1 100 ? -13.759 -0.337 20.460 1.00 92.62 100 PRO A C 1
ATOM 784 O O . PRO A 1 100 ? -14.976 -0.479 20.341 1.00 92.62 100 PRO A O 1
ATOM 787 N N . LEU A 1 101 ? -12.936 -0.309 19.409 1.00 93.94 101 LEU A N 1
ATOM 788 C CA . LEU A 1 101 ? -13.345 -0.707 18.055 1.00 93.94 101 LEU A CA 1
ATOM 789 C C . LEU A 1 101 ? -12.826 -2.114 17.746 1.00 93.94 101 LEU A C 1
ATOM 791 O O . LEU A 1 101 ? -11.715 -2.474 18.125 1.00 93.94 101 LEU A O 1
ATOM 795 N N . THR A 1 102 ? -13.636 -2.902 17.044 1.00 95.00 102 THR A N 1
ATOM 796 C CA . THR A 1 102 ? -13.261 -4.240 16.559 1.00 95.00 102 THR A CA 1
ATOM 797 C C . THR A 1 102 ? -12.597 -4.158 15.183 1.00 95.00 102 THR A C 1
ATOM 799 O O . THR A 1 102 ? -12.787 -3.173 14.467 1.00 95.00 102 THR A O 1
ATOM 802 N N . ALA A 1 103 ? -11.890 -5.213 14.762 1.00 96.50 103 ALA A N 1
ATOM 803 C CA . ALA A 1 103 ? -11.334 -5.309 13.407 1.00 96.50 103 ALA A CA 1
ATOM 804 C C . ALA A 1 103 ? -12.411 -5.108 12.324 1.00 96.50 103 ALA A C 1
ATOM 806 O O . ALA A 1 103 ? -12.204 -4.360 11.373 1.00 96.50 103 ALA A O 1
ATOM 807 N N . ARG A 1 104 ? -13.625 -5.637 12.531 1.00 95.62 104 ARG A N 1
ATOM 808 C CA . ARG A 1 104 ? -14.771 -5.410 11.632 1.00 95.62 104 ARG A CA 1
ATOM 809 C C . ARG A 1 104 ? -15.131 -3.928 11.483 1.00 95.62 104 ARG A C 1
ATOM 811 O O . ARG A 1 104 ? -15.576 -3.506 10.422 1.00 95.62 104 ARG A O 1
ATOM 818 N N . ASN A 1 105 ? -14.934 -3.113 12.523 1.00 95.62 105 ASN A N 1
ATOM 819 C CA . ASN A 1 105 ? -15.168 -1.668 12.442 1.00 95.62 105 ASN A CA 1
ATOM 820 C C . ASN A 1 105 ? -14.074 -0.913 11.671 1.00 95.62 105 ASN A C 1
ATOM 822 O O . ASN A 1 105 ? -14.320 0.239 11.298 1.00 95.62 105 ASN A O 1
ATOM 826 N N . LEU A 1 106 ? -12.902 -1.529 11.495 1.00 97.38 106 LEU A N 1
ATOM 827 C CA . LEU A 1 106 ? -11.734 -0.976 10.806 1.00 97.38 106 LEU A CA 1
ATOM 828 C C . LEU A 1 106 ? -11.561 -1.529 9.388 1.00 97.38 106 LEU A C 1
ATOM 830 O O . LEU A 1 106 ? -10.918 -0.864 8.586 1.00 97.38 106 LEU A O 1
ATOM 834 N N . LEU A 1 107 ? -12.179 -2.672 9.064 1.00 97.69 107 LEU A N 1
ATOM 835 C CA . LEU A 1 107 ? -12.106 -3.301 7.743 1.00 97.69 107 LEU A CA 1
ATOM 836 C C . LEU A 1 107 ? -12.414 -2.303 6.623 1.00 97.69 107 LEU A C 1
ATOM 838 O O . LEU A 1 107 ? -11.589 -2.098 5.746 1.00 97.69 107 LEU A O 1
ATOM 842 N N . TRP A 1 108 ? -13.560 -1.621 6.690 1.00 98.00 108 TRP A N 1
ATOM 843 C CA . TRP A 1 108 ? -13.941 -0.663 5.651 1.00 98.00 108 TRP A CA 1
ATOM 844 C C . TRP A 1 108 ? -12.972 0.531 5.528 1.00 98.00 108 TRP A C 1
ATOM 846 O O . TRP A 1 108 ? -12.511 0.787 4.422 1.00 98.00 108 TRP A O 1
ATOM 856 N N . PRO A 1 109 ? -12.592 1.242 6.613 1.00 98.06 109 PRO A N 1
ATOM 857 C CA . PRO A 1 109 ? -11.555 2.274 6.537 1.00 98.06 109 PRO A CA 1
ATOM 858 C C . PRO A 1 109 ? -10.224 1.808 5.937 1.00 98.06 109 PRO A C 1
ATOM 860 O O . PRO A 1 109 ? -9.619 2.562 5.183 1.00 98.06 109 PRO A O 1
ATOM 863 N N . VAL A 1 110 ? -9.774 0.593 6.268 1.00 98.19 110 VAL A N 1
ATOM 864 C CA . VAL A 1 110 ? -8.531 0.025 5.729 1.00 98.19 110 VAL A CA 1
ATOM 865 C C . VAL A 1 110 ? -8.685 -0.292 4.242 1.00 98.19 110 VAL A C 1
ATOM 867 O O . VAL A 1 110 ? -7.832 0.101 3.461 1.00 98.19 110 VAL A O 1
ATOM 870 N N . LEU A 1 111 ? -9.791 -0.912 3.821 1.00 98.31 111 LEU A N 1
ATOM 871 C CA . LEU A 1 111 ? -10.047 -1.179 2.400 1.00 98.31 111 LEU A CA 1
ATOM 872 C C . LEU A 1 111 ? -10.124 0.111 1.573 1.00 98.31 111 LEU A C 1
ATOM 874 O O . LEU A 1 111 ? -9.553 0.175 0.491 1.00 98.31 111 LEU A O 1
ATOM 878 N N . VAL A 1 112 ? -10.780 1.153 2.094 1.00 98.19 112 VAL A N 1
ATOM 879 C CA . VAL A 1 112 ? -10.834 2.469 1.436 1.00 98.19 112 VAL A CA 1
ATOM 880 C C . VAL A 1 112 ? -9.442 3.089 1.331 1.00 98.19 112 VAL A C 1
ATOM 882 O O . VAL A 1 112 ? -9.114 3.638 0.285 1.00 98.19 112 VAL A O 1
ATOM 885 N N . LEU A 1 113 ? -8.622 2.990 2.383 1.00 97.94 113 LEU A N 1
ATOM 886 C CA . LEU A 1 113 ? -7.229 3.434 2.343 1.00 97.94 113 LEU A CA 1
ATOM 887 C C . LEU A 1 113 ? -6.464 2.725 1.220 1.00 97.94 113 LEU A C 1
ATOM 889 O O . LEU A 1 113 ? -5.923 3.402 0.357 1.00 97.94 113 LEU A O 1
ATOM 893 N N . LEU A 1 114 ? -6.475 1.390 1.195 1.00 98.12 114 LEU A N 1
ATOM 894 C CA . LEU A 1 114 ? -5.750 0.600 0.193 1.00 98.12 114 LEU A CA 1
ATOM 895 C C . LEU A 1 114 ? -6.231 0.895 -1.236 1.00 98.12 114 LEU A C 1
ATOM 897 O O . LEU A 1 114 ? -5.414 1.037 -2.140 1.00 98.12 114 LEU A O 1
ATOM 901 N N . ALA A 1 115 ? -7.541 1.058 -1.440 1.00 98.44 115 ALA A N 1
ATOM 902 C CA . ALA A 1 115 ? -8.095 1.421 -2.742 1.00 98.44 115 ALA A CA 1
ATOM 903 C C . ALA A 1 115 ? -7.628 2.812 -3.206 1.00 98.44 115 ALA A C 1
ATOM 905 O O . ALA A 1 115 ? -7.232 2.975 -4.358 1.00 98.44 115 ALA A O 1
ATOM 906 N N . ILE A 1 116 ? -7.636 3.811 -2.314 1.00 98.06 116 ILE A N 1
ATOM 907 C CA . ILE A 1 116 ? -7.132 5.157 -2.625 1.00 98.06 116 ILE A CA 1
ATOM 908 C C . ILE A 1 116 ? -5.632 5.109 -2.935 1.00 98.06 116 ILE A C 1
ATOM 910 O O . ILE A 1 116 ? -5.204 5.728 -3.907 1.00 98.06 116 ILE A O 1
ATOM 914 N N . THR A 1 117 ? -4.849 4.361 -2.152 1.00 98.00 117 THR A N 1
ATOM 915 C CA . THR A 1 117 ? -3.418 4.152 -2.405 1.00 98.00 117 THR A CA 1
ATOM 916 C C . THR A 1 117 ? -3.188 3.582 -3.801 1.00 98.00 117 THR A C 1
ATOM 918 O O . THR A 1 117 ? -2.413 4.162 -4.553 1.00 98.00 117 THR A O 1
ATOM 921 N N . GLY A 1 118 ? -3.922 2.532 -4.187 1.00 97.81 118 GLY A N 1
ATOM 922 C CA . GLY A 1 118 ? -3.798 1.915 -5.511 1.00 97.81 118 GLY A CA 1
ATOM 923 C C . GLY A 1 118 ? -4.158 2.860 -6.657 1.00 97.81 118 GLY A C 1
ATOM 924 O O . GLY A 1 118 ? -3.434 2.931 -7.645 1.00 97.81 118 GLY A O 1
ATOM 925 N N . ILE A 1 119 ? -5.232 3.646 -6.514 1.00 98.25 119 ILE A N 1
ATOM 926 C CA . ILE A 1 119 ? -5.626 4.640 -7.526 1.00 98.25 119 ILE A CA 1
ATOM 927 C C . ILE A 1 119 ? -4.540 5.710 -7.688 1.00 98.25 119 ILE A C 1
ATOM 929 O O . ILE A 1 119 ? -4.174 6.047 -8.813 1.00 98.25 119 ILE A O 1
ATOM 933 N N . ILE A 1 120 ? -4.012 6.244 -6.582 1.00 97.56 120 ILE A N 1
ATOM 934 C CA . ILE A 1 120 ? -2.972 7.278 -6.642 1.00 97.56 120 ILE A CA 1
ATOM 935 C C . ILE A 1 120 ? -1.661 6.698 -7.188 1.00 97.56 120 ILE A C 1
ATOM 937 O O . ILE A 1 120 ? -1.024 7.350 -8.010 1.00 97.56 120 ILE A O 1
ATOM 941 N N . ALA A 1 121 ? -1.284 5.478 -6.796 1.00 97.81 121 ALA A N 1
ATOM 942 C CA . ALA A 1 121 ? -0.111 4.782 -7.321 1.00 97.81 121 ALA A CA 1
ATOM 943 C C . ALA A 1 121 ? -0.210 4.571 -8.838 1.00 97.81 121 ALA A C 1
ATOM 945 O O . ALA A 1 121 ? 0.731 4.879 -9.563 1.00 97.81 121 ALA A O 1
ATOM 946 N N . PHE A 1 122 ? -1.374 4.140 -9.333 1.00 98.25 122 PHE A N 1
ATOM 947 C CA . PHE A 1 122 ? -1.624 3.989 -10.765 1.00 98.25 122 PHE A CA 1
ATOM 948 C C . PHE A 1 122 ? -1.466 5.316 -11.521 1.00 98.25 122 PHE A C 1
ATOM 950 O O . PHE A 1 122 ? -0.730 5.389 -12.503 1.00 98.25 122 PHE A O 1
ATOM 957 N N . VAL A 1 123 ? -2.107 6.390 -11.041 1.00 98.06 123 VAL A N 1
ATOM 958 C CA . VAL A 1 123 ? -1.991 7.724 -11.658 1.00 98.06 123 VAL A CA 1
ATOM 959 C C . VAL A 1 123 ? -0.543 8.220 -11.630 1.00 98.06 123 VAL A C 1
ATOM 961 O O . VAL A 1 123 ? -0.067 8.775 -12.622 1.00 98.06 123 VAL A O 1
ATOM 964 N N . ALA A 1 124 ? 0.173 8.000 -10.526 1.00 97.81 124 ALA A N 1
ATOM 965 C CA . ALA A 1 124 ? 1.576 8.371 -10.399 1.00 97.81 124 ALA A CA 1
ATOM 966 C C . ALA A 1 124 ? 2.467 7.595 -11.377 1.00 97.81 124 ALA A C 1
ATOM 968 O O . ALA A 1 124 ? 3.312 8.210 -12.017 1.00 97.81 124 ALA A O 1
ATOM 969 N N . GLY A 1 125 ? 2.243 6.290 -11.554 1.00 97.94 125 GLY A N 1
ATOM 970 C CA . GLY A 1 125 ? 2.988 5.475 -12.515 1.00 97.94 125 GLY A CA 1
ATOM 971 C C . GLY A 1 125 ? 2.774 5.918 -13.962 1.00 97.94 125 GLY A C 1
ATOM 972 O O . GLY A 1 125 ? 3.741 6.125 -14.693 1.00 97.94 125 GLY A O 1
ATOM 973 N N . VAL A 1 126 ? 1.522 6.179 -14.358 1.00 98.44 126 VAL A N 1
ATOM 974 C CA . VAL A 1 126 ? 1.201 6.738 -15.688 1.00 98.44 126 VAL A CA 1
ATOM 975 C C . VAL A 1 126 ? 1.864 8.104 -15.885 1.00 98.44 126 VAL A C 1
ATOM 977 O O . VAL A 1 126 ? 2.417 8.381 -16.948 1.00 98.44 126 VAL A O 1
ATOM 980 N N . THR A 1 127 ? 1.842 8.952 -14.854 1.00 97.94 127 THR A N 1
ATOM 981 C CA . THR A 1 127 ? 2.477 10.276 -14.899 1.00 97.94 127 THR A CA 1
ATOM 982 C C . THR A 1 127 ? 3.996 10.158 -15.035 1.00 97.94 127 THR A C 1
ATOM 984 O O . THR A 1 127 ? 4.578 10.822 -15.889 1.00 97.94 127 THR A O 1
ATOM 987 N N . GLY A 1 128 ? 4.635 9.286 -14.249 1.00 97.00 128 GLY A N 1
ATOM 988 C CA . GLY A 1 128 ? 6.073 9.021 -14.316 1.00 97.00 128 GLY A CA 1
ATOM 989 C C . GLY A 1 128 ? 6.502 8.517 -15.692 1.00 97.00 128 GLY A C 1
ATOM 990 O O . GLY A 1 128 ? 7.457 9.040 -16.261 1.00 97.00 128 GLY A O 1
ATOM 991 N N . TYR A 1 129 ? 5.737 7.589 -16.278 1.00 98.25 129 TYR A N 1
ATOM 992 C CA . TYR A 1 129 ? 5.968 7.112 -17.642 1.00 98.25 129 TYR A CA 1
ATOM 993 C C . TYR A 1 129 ? 5.886 8.244 -18.674 1.00 98.25 129 TYR A C 1
ATOM 995 O O . TYR A 1 129 ? 6.782 8.400 -19.500 1.00 98.25 129 TYR A O 1
ATOM 1003 N N . ALA A 1 130 ? 4.820 9.052 -18.626 1.00 98.31 130 ALA A N 1
ATOM 1004 C CA . ALA A 1 130 ? 4.611 10.137 -19.580 1.00 98.31 130 ALA A CA 1
ATOM 1005 C C . ALA A 1 130 ? 5.708 11.207 -19.481 1.00 98.31 130 ALA A C 1
ATOM 1007 O O . ALA A 1 130 ? 6.195 11.690 -20.502 1.00 98.31 130 ALA A O 1
ATOM 1008 N N . LEU A 1 131 ? 6.131 11.569 -18.267 1.00 98.06 131 LEU A N 1
ATOM 1009 C CA . LEU A 1 131 ? 7.235 12.508 -18.069 1.00 98.06 131 LEU A CA 1
ATOM 1010 C C . LEU A 1 131 ? 8.557 11.937 -18.596 1.00 98.06 131 LEU A C 1
ATOM 1012 O O . LEU A 1 131 ? 9.301 12.663 -19.256 1.00 98.06 131 LEU A O 1
ATOM 1016 N N . ALA A 1 132 ? 8.821 10.648 -18.362 1.00 97.44 132 ALA A N 1
ATOM 1017 C CA . ALA A 1 132 ? 10.026 9.981 -18.847 1.00 97.44 132 ALA A CA 1
ATOM 1018 C C . ALA A 1 132 ? 10.069 9.922 -20.378 1.00 97.44 132 ALA A C 1
ATOM 1020 O O . ALA A 1 132 ? 11.060 10.295 -21.001 1.00 97.44 132 ALA A O 1
ATOM 1021 N N . GLN A 1 133 ? 8.945 9.568 -21.003 1.00 98.12 133 GLN A N 1
ATOM 1022 C CA . GLN A 1 133 ? 8.814 9.514 -22.457 1.00 98.12 133 GLN A CA 1
ATOM 1023 C C . GLN A 1 133 ? 9.056 10.874 -23.134 1.00 98.12 133 GLN A C 1
ATOM 1025 O O . GLN A 1 133 ? 9.568 10.916 -24.250 1.00 98.12 133 GLN A O 1
ATOM 1030 N N . ASN A 1 134 ? 8.706 11.980 -22.471 1.00 98.00 134 ASN A N 1
ATOM 1031 C CA . ASN A 1 134 ? 8.946 13.336 -22.975 1.00 98.00 134 ASN A CA 1
ATOM 1032 C C . ASN A 1 134 ? 10.342 13.882 -22.619 1.00 98.00 134 ASN A C 1
ATOM 1034 O O . ASN A 1 134 ? 10.625 15.046 -22.897 1.00 98.00 134 ASN A O 1
ATOM 1038 N N . GLY A 1 135 ? 11.199 13.083 -21.974 1.00 97.25 135 GLY A N 1
ATOM 1039 C CA . GLY A 1 135 ? 12.530 13.503 -21.531 1.00 97.25 135 GLY A CA 1
ATOM 1040 C C . GLY A 1 135 ? 12.520 14.516 -20.382 1.00 97.25 135 GLY A C 1
ATOM 1041 O O . GLY A 1 135 ? 13.543 15.134 -20.108 1.00 97.25 135 GLY A O 1
ATOM 1042 N N . ALA A 1 136 ? 11.379 14.706 -19.709 1.00 97.81 136 ALA A N 1
ATOM 1043 C CA . ALA A 1 136 ? 11.265 15.620 -18.572 1.00 97.81 136 ALA A CA 1
ATOM 1044 C C . ALA A 1 136 ? 11.872 15.032 -17.290 1.00 97.81 136 ALA A C 1
ATOM 1046 O O . ALA A 1 136 ? 12.295 15.776 -16.410 1.00 97.81 136 ALA A O 1
ATOM 1047 N N . VAL A 1 137 ? 11.902 13.701 -17.186 1.00 96.81 137 VAL A N 1
ATOM 1048 C CA . VAL A 1 137 ? 12.604 12.952 -16.137 1.00 96.81 137 VAL A CA 1
ATOM 1049 C C . VAL A 1 137 ? 13.366 11.801 -16.783 1.00 96.81 137 VAL A C 1
ATOM 1051 O O . VAL A 1 137 ? 12.948 11.282 -17.815 1.00 96.81 137 VAL A O 1
ATOM 1054 N N . TYR A 1 138 ? 14.479 11.391 -16.192 1.00 97.75 138 TYR A N 1
ATOM 1055 C CA . TYR A 1 138 ? 15.299 10.296 -16.702 1.00 97.75 138 TYR A CA 1
ATOM 1056 C C . TYR A 1 138 ? 15.937 9.531 -15.546 1.00 97.75 138 TYR A C 1
ATOM 1058 O O . TYR A 1 138 ? 16.029 10.023 -14.420 1.00 97.75 138 TYR A O 1
ATOM 1066 N N . LEU A 1 139 ? 16.328 8.287 -15.815 1.00 96.50 139 LEU A N 1
ATOM 1067 C CA . LEU A 1 139 ? 17.025 7.466 -14.839 1.00 96.50 139 LEU A CA 1
ATOM 1068 C C . LEU A 1 139 ? 18.467 7.973 -14.727 1.00 96.50 139 LEU A C 1
ATOM 1070 O O . LEU A 1 139 ? 19.092 8.294 -15.737 1.00 96.50 139 LEU A O 1
ATOM 1074 N N . VAL A 1 140 ? 19.000 8.047 -13.509 1.00 96.25 140 VAL A N 1
ATOM 1075 C CA . VAL A 1 140 ? 20.336 8.604 -13.237 1.00 96.25 140 VAL A CA 1
ATOM 1076 C C . VAL A 1 140 ? 21.206 7.651 -12.422 1.00 96.25 140 VAL A C 1
ATOM 1078 O O . VAL A 1 140 ? 20.725 6.700 -11.800 1.00 96.25 140 VAL A O 1
ATOM 1081 N N . GLY A 1 141 ? 22.514 7.914 -12.424 1.00 95.69 141 GLY A N 1
ATOM 1082 C CA . GLY A 1 141 ? 23.492 7.193 -11.611 1.00 95.69 141 GLY A CA 1
ATOM 1083 C C . GLY A 1 141 ? 23.646 5.721 -11.998 1.00 95.69 141 GLY A C 1
ATOM 1084 O O . GLY A 1 141 ? 23.553 5.354 -13.167 1.00 95.69 141 GLY A O 1
ATOM 1085 N N . LEU A 1 142 ? 23.890 4.872 -10.996 1.00 94.12 142 LEU A N 1
ATOM 1086 C CA . LEU A 1 142 ? 24.150 3.443 -11.196 1.00 94.12 142 LEU A CA 1
ATOM 1087 C C . LEU A 1 142 ? 22.965 2.710 -11.846 1.00 94.12 142 LEU A C 1
ATOM 1089 O O . LEU A 1 142 ? 23.161 1.795 -12.639 1.00 94.12 142 LEU A O 1
ATOM 1093 N N . LEU A 1 143 ? 21.728 3.120 -11.555 1.00 95.50 143 LEU A N 1
ATOM 1094 C CA . LEU A 1 143 ? 20.553 2.494 -12.163 1.00 95.50 143 LEU A CA 1
ATOM 1095 C C . LEU A 1 143 ? 20.476 2.784 -13.665 1.00 95.50 143 LEU A C 1
ATOM 1097 O O . LEU A 1 143 ? 20.146 1.884 -14.429 1.00 95.50 143 LEU A O 1
ATOM 1101 N N . ALA A 1 144 ? 20.855 3.987 -14.106 1.00 97.19 144 ALA A N 1
ATOM 1102 C CA . ALA A 1 144 ? 20.893 4.327 -15.529 1.00 97.19 144 ALA A CA 1
ATOM 1103 C C . ALA A 1 144 ? 21.895 3.470 -16.312 1.00 97.19 144 ALA A C 1
ATOM 1105 O O . ALA A 1 144 ? 21.662 3.176 -17.481 1.00 97.19 144 ALA A O 1
ATOM 1106 N N . THR A 1 145 ? 22.998 3.062 -15.671 1.00 97.56 145 THR A N 1
ATOM 1107 C CA . THR A 1 145 ? 24.023 2.224 -16.309 1.00 97.56 145 THR A CA 1
ATOM 1108 C C . THR A 1 145 ? 23.682 0.738 -16.280 1.00 97.56 145 THR A C 1
ATOM 1110 O O . THR A 1 145 ? 24.130 0.007 -17.158 1.00 97.56 145 THR A O 1
ATOM 1113 N N . LEU A 1 146 ? 22.940 0.272 -15.270 1.00 97.31 146 LEU A N 1
ATOM 1114 C CA . LEU A 1 146 ? 22.583 -1.143 -15.122 1.00 97.31 146 LEU A CA 1
ATOM 1115 C C . LEU A 1 146 ? 21.283 -1.518 -15.842 1.00 97.31 146 LEU A C 1
ATOM 1117 O O . LEU A 1 146 ? 21.178 -2.621 -16.373 1.00 97.31 146 LEU A O 1
ATOM 1121 N N . VAL A 1 147 ? 20.290 -0.628 -15.856 1.00 98.00 147 VAL A N 1
ATOM 1122 C CA . VAL A 1 147 ? 18.997 -0.887 -16.497 1.00 98.00 147 VAL A CA 1
ATOM 1123 C C . VAL A 1 147 ? 19.125 -0.634 -18.004 1.00 98.00 147 VAL A C 1
ATOM 1125 O O . VAL A 1 147 ? 19.604 0.436 -18.390 1.00 98.00 147 VAL A O 1
ATOM 1128 N N . PRO A 1 148 ? 18.677 -1.558 -18.879 1.00 98.38 148 PRO A N 1
ATOM 1129 C CA . PRO A 1 148 ? 18.666 -1.327 -20.321 1.00 98.38 148 PRO A CA 1
ATOM 1130 C C . PRO A 1 148 ? 17.907 -0.046 -20.684 1.00 98.38 148 PRO A C 1
ATOM 1132 O O . PRO A 1 148 ? 16.809 0.181 -20.182 1.00 98.38 148 PRO A O 1
ATOM 1135 N N . GLU A 1 149 ? 18.447 0.760 -21.599 1.00 97.81 149 GLU A N 1
ATOM 1136 C CA . GLU A 1 149 ? 17.872 2.065 -21.980 1.00 97.81 149 GLU A CA 1
ATOM 1137 C C . GLU A 1 149 ? 16.397 1.962 -22.406 1.00 97.81 149 GLU A C 1
ATOM 1139 O O . GLU A 1 149 ? 15.551 2.741 -21.971 1.00 97.81 149 GLU A O 1
ATOM 1144 N N . ALA A 1 150 ? 16.048 0.909 -23.153 1.00 98.12 150 ALA A N 1
ATOM 1145 C CA . ALA A 1 150 ? 14.674 0.630 -23.581 1.00 98.12 150 ALA A CA 1
ATOM 1146 C C . ALA A 1 150 ? 13.677 0.408 -22.421 1.00 98.12 150 ALA A C 1
ATOM 1148 O O . ALA A 1 150 ? 12.467 0.420 -22.641 1.00 98.12 150 ALA A O 1
ATOM 1149 N N . LYS A 1 151 ? 14.169 0.184 -21.197 1.00 98.50 151 LYS A N 1
ATOM 1150 C CA . LYS A 1 151 ? 13.383 -0.069 -19.983 1.00 98.50 151 LYS A CA 1
ATOM 1151 C C . LYS A 1 151 ? 13.345 1.120 -19.028 1.00 98.50 151 LYS A C 1
ATOM 1153 O O . LYS A 1 151 ? 12.618 1.066 -18.042 1.00 98.50 151 LYS A O 1
ATOM 1158 N N . HIS A 1 152 ? 14.072 2.208 -19.297 1.00 98.38 152 HIS A N 1
ATOM 1159 C CA . HIS A 1 152 ? 14.146 3.354 -18.377 1.00 98.38 152 HIS A CA 1
ATOM 1160 C C . HIS A 1 152 ? 12.769 3.964 -18.092 1.00 98.38 152 HIS A C 1
ATOM 1162 O O . HIS A 1 152 ? 12.438 4.215 -16.935 1.00 98.38 152 HIS A O 1
ATOM 1168 N N . ASN A 1 153 ? 11.927 4.131 -19.115 1.00 98.50 153 ASN A N 1
ATOM 1169 C CA . ASN A 1 153 ? 10.596 4.728 -18.947 1.00 98.50 153 ASN A CA 1
ATOM 1170 C C . ASN A 1 153 ? 9.663 3.852 -18.100 1.00 98.50 153 ASN A C 1
ATOM 1172 O O . ASN A 1 153 ? 8.955 4.362 -17.233 1.00 98.50 153 ASN A O 1
ATOM 1176 N N . THR A 1 154 ? 9.661 2.537 -18.331 1.00 98.69 154 THR A N 1
ATOM 1177 C CA . THR A 1 154 ? 8.846 1.587 -17.558 1.00 98.69 154 THR A CA 1
ATOM 1178 C C . THR A 1 154 ? 9.371 1.433 -16.134 1.00 98.69 154 THR A C 1
ATOM 1180 O O . THR A 1 154 ? 8.581 1.396 -15.198 1.00 98.69 154 THR A O 1
ATOM 1183 N N . PHE A 1 155 ? 10.693 1.456 -15.947 1.00 98.56 155 PHE A N 1
ATOM 1184 C CA . PHE A 1 155 ? 11.316 1.453 -14.625 1.00 98.56 155 PHE A CA 1
ATOM 1185 C C . PHE A 1 155 ? 10.917 2.695 -13.813 1.00 98.56 155 PHE A C 1
ATOM 1187 O O . PHE A 1 155 ? 10.573 2.597 -12.636 1.00 98.56 155 PHE A O 1
ATOM 1194 N N . LEU A 1 156 ? 10.934 3.878 -14.439 1.00 98.31 156 LEU A N 1
ATOM 1195 C CA . LEU A 1 156 ? 10.499 5.120 -13.798 1.00 98.31 156 LEU A CA 1
ATOM 1196 C C . LEU A 1 156 ? 9.000 5.115 -13.485 1.00 98.31 156 LEU A C 1
ATOM 1198 O O . LEU A 1 156 ? 8.606 5.632 -12.441 1.00 98.31 156 LEU A O 1
ATOM 1202 N N . ALA A 1 157 ? 8.170 4.510 -14.337 1.00 98.50 157 ALA A N 1
ATOM 1203 C CA . ALA A 1 157 ? 6.749 4.324 -14.055 1.00 98.50 157 ALA A CA 1
ATOM 1204 C C . ALA A 1 157 ? 6.539 3.530 -12.755 1.00 98.50 157 ALA A C 1
ATOM 1206 O O . ALA A 1 157 ? 5.820 3.983 -11.861 1.00 98.50 157 ALA A O 1
ATOM 1207 N N . ASP A 1 158 ? 7.232 2.399 -12.610 1.00 98.50 158 ASP A N 1
ATOM 1208 C CA . ASP A 1 158 ? 7.163 1.580 -11.401 1.00 98.50 158 ASP A CA 1
ATOM 1209 C C . ASP A 1 158 ? 7.697 2.340 -10.186 1.00 98.50 158 ASP A C 1
ATOM 1211 O O . ASP A 1 158 ? 7.030 2.394 -9.151 1.00 98.50 158 ASP A O 1
ATOM 1215 N N . LEU A 1 159 ? 8.844 3.011 -10.311 1.00 97.81 159 LEU A N 1
ATOM 1216 C CA . LEU A 1 159 ? 9.417 3.820 -9.235 1.00 97.81 159 LEU A CA 1
ATOM 1217 C C . LEU A 1 159 ? 8.427 4.875 -8.716 1.00 97.81 159 LEU A C 1
ATOM 1219 O O . LEU A 1 159 ? 8.262 5.040 -7.504 1.00 97.81 159 LEU A O 1
ATOM 1223 N N . TRP A 1 160 ? 7.749 5.582 -9.621 1.00 98.31 160 TRP A N 1
ATOM 1224 C CA . TRP A 1 160 ? 6.755 6.592 -9.264 1.00 98.31 160 TRP A CA 1
ATOM 1225 C C . TRP A 1 160 ? 5.520 5.980 -8.601 1.00 98.31 160 TRP A C 1
ATOM 1227 O O . TRP A 1 160 ? 5.053 6.507 -7.586 1.00 98.31 160 TRP A O 1
ATOM 1237 N N . ALA A 1 161 ? 5.018 4.859 -9.125 1.00 98.25 161 ALA A N 1
ATOM 1238 C CA . ALA A 1 161 ? 3.880 4.154 -8.545 1.00 98.25 161 ALA A CA 1
ATOM 1239 C C . ALA A 1 161 ? 4.162 3.705 -7.100 1.00 98.25 161 ALA A C 1
ATOM 1241 O O . ALA A 1 161 ? 3.367 3.986 -6.198 1.00 98.25 161 ALA A O 1
ATOM 1242 N N . HIS A 1 162 ? 5.318 3.081 -6.851 1.00 97.62 162 HIS A N 1
ATOM 1243 C CA . HIS A 1 162 ? 5.692 2.602 -5.517 1.00 97.62 162 HIS A CA 1
ATOM 1244 C C . HIS A 1 162 ? 5.914 3.751 -4.530 1.00 97.62 162 HIS A C 1
ATOM 1246 O O . HIS A 1 162 ? 5.381 3.716 -3.420 1.00 97.62 162 HIS A O 1
ATOM 1252 N N . ASN A 1 163 ? 6.623 4.810 -4.932 1.00 96.81 163 ASN A N 1
ATOM 1253 C CA . ASN A 1 163 ? 6.834 5.976 -4.069 1.00 96.81 163 ASN A CA 1
ATOM 1254 C C . ASN A 1 163 ? 5.512 6.645 -3.668 1.00 96.81 163 ASN A C 1
ATOM 1256 O O . ASN A 1 163 ? 5.311 6.985 -2.498 1.00 96.81 163 ASN A O 1
ATOM 1260 N N . ALA A 1 164 ? 4.580 6.785 -4.614 1.00 97.19 164 ALA A N 1
ATOM 1261 C CA . ALA A 1 164 ? 3.250 7.303 -4.326 1.00 97.19 164 ALA A CA 1
ATOM 1262 C C . ALA A 1 164 ? 2.472 6.383 -3.370 1.00 97.19 164 ALA A C 1
ATOM 1264 O O . ALA A 1 164 ? 1.849 6.874 -2.423 1.00 97.19 164 ALA A O 1
ATOM 1265 N N . ALA A 1 165 ? 2.550 5.061 -3.559 1.00 96.75 165 ALA A N 1
ATOM 1266 C CA . ALA A 1 165 ? 1.903 4.093 -2.679 1.00 96.75 165 ALA A CA 1
ATOM 1267 C C . ALA A 1 165 ? 2.413 4.191 -1.230 1.00 96.75 165 ALA A C 1
ATOM 1269 O O . ALA A 1 165 ? 1.607 4.265 -0.297 1.00 96.75 165 ALA A O 1
ATOM 1270 N N . TYR A 1 166 ? 3.733 4.270 -1.026 1.00 94.38 166 TYR A N 1
ATOM 1271 C CA . TYR A 1 166 ? 4.319 4.454 0.306 1.00 94.38 166 TYR A CA 1
ATOM 1272 C C . TYR A 1 166 ? 3.866 5.764 0.949 1.00 94.38 166 TYR A C 1
ATOM 1274 O O . TYR A 1 166 ? 3.417 5.772 2.100 1.00 94.38 166 TYR A O 1
ATOM 1282 N N . PHE A 1 167 ? 3.926 6.866 0.199 1.00 96.25 167 PHE A N 1
ATOM 1283 C CA . PHE A 1 167 ? 3.539 8.179 0.704 1.00 96.25 167 PHE A CA 1
ATOM 1284 C C . PHE A 1 167 ? 2.067 8.211 1.142 1.00 96.25 167 PHE A C 1
ATOM 1286 O O . PHE A 1 167 ? 1.753 8.573 2.281 1.00 96.25 167 PHE A O 1
ATOM 1293 N N . VAL A 1 168 ? 1.154 7.769 0.271 1.00 96.81 168 VAL A N 1
ATOM 1294 C CA . VAL A 1 168 ? -0.284 7.726 0.571 1.00 96.81 168 VAL A CA 1
ATOM 1295 C C . VAL A 1 168 ? -0.584 6.736 1.692 1.00 96.81 168 VAL A C 1
ATOM 1297 O O . VAL A 1 168 ? -1.390 7.044 2.571 1.00 96.81 168 VAL A O 1
ATOM 1300 N N . GLY A 1 169 ? 0.084 5.581 1.714 1.00 96.19 169 GLY A N 1
ATOM 1301 C CA . GLY A 1 169 ? -0.057 4.581 2.768 1.00 96.19 169 GLY A CA 1
ATOM 1302 C C . GLY A 1 169 ? 0.270 5.142 4.154 1.00 96.19 169 GLY A C 1
ATOM 1303 O O . GLY A 1 169 ? -0.511 4.955 5.090 1.00 96.19 169 GLY A O 1
ATOM 1304 N N . ILE A 1 170 ? 1.367 5.897 4.281 1.00 94.81 170 ILE A N 1
ATOM 1305 C CA . ILE A 1 170 ? 1.771 6.543 5.540 1.00 94.81 170 ILE A CA 1
ATOM 1306 C C . ILE A 1 170 ? 0.740 7.594 5.966 1.00 94.81 170 ILE A C 1
ATOM 1308 O O . ILE A 1 170 ? 0.184 7.515 7.067 1.00 94.81 170 ILE A O 1
ATOM 1312 N N . ILE A 1 171 ? 0.452 8.568 5.097 1.00 97.56 171 ILE A N 1
ATOM 1313 C CA . ILE A 1 171 ? -0.446 9.686 5.423 1.00 97.56 171 ILE A CA 1
ATOM 1314 C C . ILE A 1 171 ? -1.862 9.178 5.708 1.00 97.56 171 ILE A C 1
ATOM 1316 O O . ILE A 1 171 ? -2.471 9.509 6.731 1.00 97.56 171 ILE A O 1
ATOM 1320 N N . GLY A 1 172 ? -2.377 8.315 4.840 1.00 96.75 172 GLY A N 1
ATOM 1321 C CA . GLY A 1 172 ? -3.683 7.696 4.986 1.00 96.75 172 GLY A CA 1
ATOM 1322 C C . GLY A 1 172 ? -3.779 6.797 6.220 1.00 96.75 172 GLY A C 1
ATOM 1323 O O . GLY A 1 172 ? -4.776 6.858 6.942 1.00 96.75 172 GLY A O 1
ATOM 1324 N N . GLY A 1 173 ? -2.728 6.040 6.547 1.00 97.44 173 GLY A N 1
ATOM 1325 C CA . GLY A 1 173 ? -2.642 5.242 7.772 1.00 97.44 173 GLY A CA 1
ATOM 1326 C C . GLY A 1 173 ? -2.765 6.090 9.042 1.00 97.44 173 GLY A C 1
ATOM 1327 O O . GLY A 1 173 ? -3.563 5.771 9.933 1.00 97.44 173 GLY A O 1
ATOM 1328 N N . ILE A 1 174 ? -2.056 7.223 9.098 1.00 97.25 174 ILE A N 1
ATOM 1329 C CA . ILE A 1 174 ? -2.164 8.205 10.190 1.00 97.25 174 ILE A CA 1
ATOM 1330 C C . ILE A 1 174 ? -3.599 8.740 10.288 1.00 97.25 174 ILE A C 1
ATOM 1332 O O . ILE A 1 174 ? -4.185 8.762 11.377 1.00 97.25 174 ILE A O 1
ATOM 1336 N N . ILE A 1 175 ? -4.207 9.113 9.158 1.00 98.00 175 ILE A N 1
ATOM 1337 C CA . ILE A 1 175 ? -5.589 9.610 9.111 1.00 98.00 175 ILE A CA 1
ATOM 1338 C C . ILE A 1 175 ? -6.569 8.559 9.649 1.00 98.00 175 ILE A C 1
ATOM 1340 O O . ILE A 1 175 ? -7.434 8.891 10.467 1.00 98.00 175 ILE A O 1
ATOM 1344 N N . VAL A 1 176 ? -6.447 7.290 9.246 1.00 97.94 176 VAL A N 1
ATOM 1345 C CA . VAL A 1 176 ? -7.317 6.212 9.745 1.00 97.94 176 VAL A CA 1
ATOM 1346 C C . VAL A 1 176 ? -7.134 6.021 11.254 1.00 97.94 176 VAL A C 1
ATOM 1348 O O . VAL A 1 176 ? -8.135 5.865 11.965 1.00 97.94 176 VAL A O 1
ATOM 1351 N N . CYS A 1 177 ? -5.909 6.111 11.780 1.00 96.38 177 CYS A N 1
ATOM 1352 C CA . CYS A 1 177 ? -5.648 6.050 13.223 1.00 96.38 177 CYS A CA 1
ATOM 1353 C C . CYS A 1 177 ? -6.340 7.197 13.981 1.00 96.38 177 CYS A C 1
ATOM 1355 O O . CYS A 1 177 ? -7.077 6.960 14.947 1.00 96.38 177 CYS A O 1
ATOM 1357 N N . ILE A 1 178 ? -6.183 8.440 13.514 1.00 96.31 178 ILE A N 1
ATOM 1358 C CA . ILE A 1 178 ? -6.813 9.622 14.124 1.00 96.31 178 ILE A CA 1
ATOM 1359 C C . ILE A 1 178 ? -8.341 9.497 14.088 1.00 96.31 178 ILE A C 1
ATOM 1361 O O . ILE A 1 178 ? -9.012 9.674 15.112 1.00 96.31 178 ILE A O 1
ATOM 1365 N N . ARG A 1 179 ? -8.916 9.134 12.935 1.00 97.00 179 ARG A N 1
ATOM 1366 C CA . ARG A 1 179 ? -10.372 8.972 12.786 1.00 97.00 179 ARG A CA 1
ATOM 1367 C C . ARG A 1 179 ? -10.910 7.840 13.656 1.00 97.00 179 ARG A C 1
ATOM 1369 O O . ARG A 1 179 ? -12.004 7.970 14.209 1.00 97.00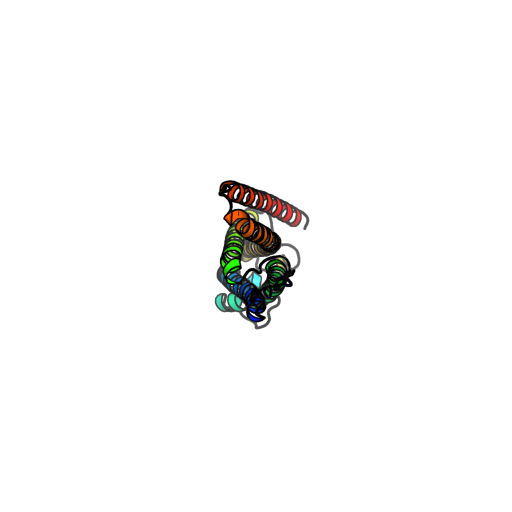 179 ARG A O 1
ATOM 1376 N N . SER A 1 180 ? -10.150 6.761 13.829 1.00 96.44 180 SER A N 1
ATOM 1377 C CA . SER A 1 180 ? -10.503 5.657 14.729 1.00 96.44 180 SER A CA 1
ATOM 1378 C C . SER A 1 180 ? -10.580 6.133 16.178 1.00 96.44 180 SER A C 1
ATOM 1380 O O . SER A 1 180 ? -11.584 5.896 16.855 1.00 96.44 180 SER A O 1
ATOM 1382 N N . TRP A 1 181 ? -9.591 6.905 16.634 1.00 94.31 181 TRP A N 1
ATOM 1383 C CA . TRP A 1 181 ? -9.606 7.511 17.966 1.00 94.31 181 TRP A CA 1
ATOM 1384 C C . TRP A 1 181 ? -10.790 8.473 18.167 1.00 94.31 181 TRP A C 1
ATOM 1386 O O . TRP A 1 181 ? -11.527 8.376 19.157 1.00 94.31 181 TRP A O 1
ATOM 1396 N N . GLN A 1 182 ? -11.036 9.367 17.204 1.00 94.38 182 GLN A N 1
ATOM 1397 C CA . GLN A 1 182 ? -12.152 10.318 17.240 1.00 94.38 182 GLN A CA 1
ATOM 1398 C C . GLN A 1 182 ? -13.514 9.608 17.270 1.00 94.38 182 GLN A C 1
ATOM 1400 O O . GLN A 1 182 ? -14.387 9.959 18.072 1.00 94.38 182 GLN A O 1
ATOM 1405 N N . LYS A 1 183 ? -13.696 8.565 16.446 1.00 95.00 183 LYS A N 1
ATOM 1406 C CA . LYS A 1 183 ? -14.922 7.750 16.401 1.00 95.00 183 LYS A CA 1
ATOM 1407 C C . LYS A 1 183 ? -15.258 7.178 17.776 1.00 95.00 183 LYS A C 1
ATOM 1409 O O . LYS A 1 183 ? -16.413 7.247 18.196 1.00 95.00 183 LYS A O 1
ATOM 1414 N N . ARG A 1 184 ? -14.259 6.702 18.523 1.00 93.56 184 ARG A N 1
ATOM 1415 C CA . ARG A 1 184 ? -14.453 6.203 19.894 1.00 93.56 184 ARG A CA 1
ATOM 1416 C C . ARG A 1 184 ? -14.912 7.289 20.863 1.00 93.56 184 ARG A C 1
ATOM 1418 O O . ARG A 1 184 ? -15.778 7.038 21.700 1.00 93.56 184 ARG A O 1
ATOM 1425 N N . GLY A 1 185 ? -14.371 8.502 20.738 1.00 90.88 185 GLY A N 1
ATOM 1426 C CA . GLY A 1 185 ? -14.824 9.661 21.513 1.00 90.88 185 GLY A CA 1
ATOM 1427 C C . GLY A 1 185 ? -16.307 9.972 21.283 1.00 90.88 185 GLY A C 1
ATOM 1428 O O . GLY A 1 185 ? -17.052 10.185 22.239 1.00 90.88 185 GLY A O 1
ATOM 1429 N N . ARG A 1 186 ? -16.761 9.903 20.026 1.00 90.81 186 ARG A N 1
ATOM 1430 C CA . ARG A 1 186 ? -18.174 10.115 19.669 1.00 90.81 186 ARG A CA 1
ATOM 1431 C C . ARG A 1 186 ? -19.084 9.028 20.236 1.00 90.81 186 ARG A C 1
ATOM 1433 O O . ARG A 1 186 ? -20.139 9.351 20.772 1.00 90.81 186 ARG A O 1
ATOM 1440 N N . LEU A 1 187 ? -18.667 7.761 20.173 1.00 89.06 187 LEU A N 1
ATOM 1441 C CA . LEU A 1 187 ? -19.433 6.645 20.744 1.00 89.06 187 LEU A CA 1
ATOM 1442 C C . LEU A 1 187 ? -19.617 6.788 22.260 1.00 89.06 187 LEU A C 1
ATOM 1444 O O . LEU A 1 187 ? -20.716 6.559 22.759 1.00 89.06 187 LEU A O 1
ATOM 1448 N N . ARG A 1 188 ? -18.585 7.250 22.979 1.00 85.19 188 ARG A N 1
ATOM 1449 C CA . ARG A 1 188 ? -18.693 7.577 24.410 1.00 85.19 188 ARG A CA 1
ATOM 1450 C C . ARG A 1 188 ? -19.757 8.650 24.665 1.00 85.19 188 ARG A C 1
ATOM 1452 O O . ARG A 1 188 ? -20.579 8.484 25.559 1.00 85.19 188 ARG A O 1
ATOM 1459 N N . GLY A 1 189 ? -19.751 9.727 23.875 1.00 83.44 189 GLY A N 1
ATOM 1460 C CA . GLY A 1 189 ? -20.735 10.810 23.986 1.00 83.44 189 GLY A CA 1
ATOM 1461 C C . GLY A 1 189 ? -22.166 10.357 23.682 1.00 83.44 189 GLY A C 1
ATOM 1462 O O . GLY A 1 189 ? -23.106 10.810 24.326 1.00 83.44 189 GLY A O 1
ATOM 1463 N N . ILE A 1 190 ? -22.344 9.428 22.738 1.00 84.38 190 ILE A N 1
ATOM 1464 C CA . ILE A 1 190 ? -23.653 8.833 22.437 1.00 84.38 190 ILE A CA 1
ATOM 1465 C C . ILE A 1 190 ? -24.127 7.947 23.592 1.00 84.38 190 ILE A C 1
ATOM 1467 O O . ILE A 1 190 ? -25.295 8.026 23.952 1.00 84.38 190 ILE A O 1
ATOM 1471 N N . GLN A 1 191 ? -23.250 7.144 24.201 1.00 83.56 191 GLN A N 1
ATOM 1472 C CA . GLN A 1 191 ? -23.604 6.311 25.358 1.00 83.56 191 GLN A CA 1
ATOM 1473 C C . GLN A 1 191 ? -23.957 7.154 26.591 1.00 83.56 191 GLN A C 1
ATOM 1475 O O . GLN A 1 191 ? -24.978 6.898 27.227 1.00 83.56 191 GLN A O 1
ATOM 1480 N N . SER A 1 192 ? -23.174 8.199 26.894 1.00 81.56 192 SER A N 1
ATOM 1481 C CA . SER A 1 192 ? -23.478 9.104 28.010 1.00 81.56 192 SER A CA 1
ATOM 1482 C C . SER A 1 192 ? -24.763 9.894 27.770 1.00 81.56 192 SER A C 1
ATOM 1484 O O . SER A 1 192 ? -25.570 10.043 28.687 1.00 81.56 192 SER A O 1
ATOM 1486 N N . ARG A 1 193 ? -24.999 10.348 26.528 1.00 78.31 193 ARG A N 1
ATOM 1487 C CA . ARG A 1 193 ? -26.271 10.960 26.144 1.00 78.31 193 ARG A CA 1
ATOM 1488 C C . ARG A 1 193 ? -27.399 9.959 26.269 1.00 78.31 193 ARG A C 1
ATOM 1490 O O . ARG A 1 193 ? -28.316 10.284 26.985 1.00 78.31 193 ARG A O 1
ATOM 1497 N N . LYS A 1 194 ? -27.344 8.757 25.685 1.00 77.44 194 LYS A N 1
ATOM 1498 C CA . LYS A 1 194 ? -28.416 7.746 25.807 1.00 77.44 194 LYS A CA 1
ATOM 1499 C C . LYS A 1 194 ? -28.778 7.459 27.273 1.00 77.44 194 LYS A C 1
ATOM 1501 O O . LYS A 1 194 ? -29.957 7.390 27.581 1.00 77.44 194 LYS A O 1
ATOM 1506 N N . SER A 1 195 ? -27.794 7.421 28.178 1.00 73.12 195 SER A N 1
ATOM 1507 C CA . SER A 1 195 ? -28.040 7.304 29.626 1.00 73.12 195 SER A CA 1
ATOM 1508 C C . SER A 1 195 ? -28.789 8.506 30.225 1.00 73.12 195 SER A C 1
ATOM 1510 O O . SER A 1 195 ? -29.628 8.302 31.092 1.00 73.12 195 SER A O 1
ATOM 1512 N N . ARG A 1 196 ? -28.543 9.737 29.751 1.00 71.12 196 ARG A N 1
ATOM 1513 C CA . ARG A 1 196 ? -29.328 10.939 30.116 1.00 71.12 196 ARG A CA 1
ATOM 1514 C C . ARG A 1 196 ? -30.654 11.059 29.353 1.00 71.12 196 ARG A C 1
ATOM 1516 O O . ARG A 1 196 ? -31.586 11.697 29.813 1.00 71.12 196 ARG A O 1
ATOM 1523 N N . ARG A 1 197 ? -30.706 10.485 28.153 1.00 58.22 197 ARG A N 1
ATOM 1524 C CA . ARG A 1 197 ? -31.708 10.691 27.102 1.00 58.22 197 ARG A CA 1
ATOM 1525 C C . ARG A 1 197 ? -32.833 9.663 27.112 1.00 58.22 197 ARG A C 1
ATOM 1527 O O . ARG A 1 197 ? -33.797 9.830 26.375 1.00 58.22 197 ARG A O 1
ATOM 1534 N N . ASN A 1 198 ? -32.802 8.737 28.062 1.00 57.16 198 ASN A N 1
ATOM 1535 C CA . ASN A 1 198 ? -34.036 8.243 28.670 1.00 57.16 198 ASN A CA 1
ATOM 1536 C C . ASN A 1 198 ? -34.926 9.386 29.244 1.00 57.16 198 ASN A C 1
ATOM 1538 O O . ASN A 1 198 ? -35.924 9.085 29.884 1.00 57.16 198 ASN A O 1
ATOM 1542 N N . GLY A 1 199 ? -34.607 10.668 28.985 1.00 54.47 199 GLY A N 1
ATOM 1543 C CA . GLY A 1 199 ? -35.502 11.810 29.117 1.00 54.47 199 GLY A CA 1
ATOM 1544 C C . GLY A 1 199 ? -35.655 12.822 27.956 1.00 54.47 199 GLY A C 1
ATOM 1545 O O . GLY A 1 199 ? -36.377 13.751 28.248 1.00 54.47 199 GLY A O 1
ATOM 1546 N N . GLU A 1 200 ? -35.080 12.742 26.722 1.00 56.81 200 GLU A N 1
ATOM 1547 C CA . GLU A 1 200 ? -35.552 13.594 25.558 1.00 56.81 200 GLU A CA 1
ATOM 1548 C C . GLU A 1 200 ? -34.754 13.601 24.226 1.00 56.81 200 GLU A C 1
ATOM 1550 O O . GLU A 1 200 ? -33.539 13.516 24.189 1.00 56.81 200 GLU A O 1
ATOM 1555 N N . SER A 1 201 ? -35.399 13.821 23.071 1.00 52.75 201 SER A N 1
ATOM 1556 C CA . SER A 1 201 ? -34.839 13.592 21.722 1.00 52.75 201 SER A CA 1
ATOM 1557 C C . SER A 1 201 ? -34.149 14.780 20.973 1.00 52.75 201 SER A C 1
ATOM 1559 O O . SER A 1 201 ? -34.827 15.738 20.654 1.00 52.75 201 SER A O 1
ATOM 1561 N N . SER A 1 202 ? -32.871 14.697 20.529 1.00 59.03 202 SER A N 1
ATOM 1562 C CA . SER A 1 202 ? -32.305 15.456 19.375 1.00 59.03 202 SER A CA 1
ATOM 1563 C C . SER A 1 202 ? -31.219 14.724 18.526 1.00 59.03 202 SER A C 1
ATOM 1565 O O . SER A 1 202 ? -30.338 14.037 19.056 1.00 59.03 202 SER A O 1
ATOM 1567 N N . ALA A 1 203 ? -31.272 14.849 17.191 1.00 52.88 203 ALA A N 1
ATOM 1568 C CA . ALA A 1 203 ? -30.354 14.257 16.197 1.00 52.88 203 ALA A CA 1
ATOM 1569 C C . ALA A 1 203 ? -29.379 15.301 15.599 1.00 52.88 203 ALA A C 1
ATOM 1571 O O . ALA A 1 203 ? -29.680 16.487 15.597 1.00 52.88 203 ALA A O 1
ATOM 1572 N N . SER A 1 204 ? -28.222 14.872 15.068 1.00 60.47 204 SER A N 1
ATOM 1573 C CA . SER A 1 204 ? -27.234 15.761 14.414 1.00 60.47 204 SER A CA 1
ATOM 1574 C C . SER A 1 204 ? -26.859 15.306 12.990 1.00 60.47 204 SER A C 1
ATOM 1576 O O . SER A 1 204 ? -26.839 14.091 12.764 1.00 60.47 204 SER A O 1
ATOM 1578 N N . PRO A 1 205 ? -26.465 16.217 12.072 1.00 63.84 205 PRO A N 1
ATOM 1579 C CA . PRO A 1 205 ? -26.461 15.973 10.625 1.00 63.84 205 PRO A CA 1
ATOM 1580 C C . PRO A 1 205 ? -25.236 15.212 10.084 1.00 63.84 205 PRO A C 1
ATOM 1582 O O . PRO A 1 205 ? -24.136 15.255 10.632 1.00 63.84 205 PRO A O 1
ATOM 1585 N N . LEU A 1 206 ? -25.443 14.513 8.965 1.00 60.97 206 LEU A N 1
ATOM 1586 C CA . LEU A 1 206 ? -24.503 13.599 8.299 1.00 60.97 206 LEU A CA 1
ATOM 1587 C C . LEU A 1 206 ? -23.463 14.310 7.399 1.00 60.97 206 LEU A C 1
ATOM 1589 O O . LEU A 1 206 ? -22.388 13.761 7.160 1.00 60.97 206 LEU A O 1
ATOM 1593 N N . TRP A 1 207 ? -23.755 15.526 6.929 1.00 55.88 207 TRP A N 1
ATOM 1594 C CA . TRP A 1 207 ? -23.024 16.207 5.849 1.00 55.88 207 TRP A CA 1
ATOM 1595 C C . TRP A 1 207 ? -21.647 16.765 6.257 1.00 55.88 207 TRP A C 1
ATOM 1597 O O . TRP A 1 207 ? -20.710 16.714 5.461 1.00 55.88 207 TRP A O 1
ATOM 1607 N N . GLU A 1 208 ? -21.458 17.163 7.522 1.00 54.75 208 GLU A N 1
ATOM 1608 C CA . GLU A 1 208 ? -20.152 17.611 8.050 1.00 54.75 208 GLU A CA 1
ATOM 1609 C C . GLU A 1 208 ? -19.058 16.539 7.900 1.00 54.75 208 GLU A C 1
ATOM 1611 O O . GLU A 1 208 ? -17.867 16.828 7.794 1.00 54.75 208 GLU A O 1
ATOM 1616 N N . ARG A 1 209 ? -19.459 15.261 7.870 1.00 61.19 209 ARG A N 1
ATOM 1617 C CA . ARG A 1 209 ? -18.532 14.130 7.745 1.00 61.19 209 ARG A CA 1
ATOM 1618 C C . ARG A 1 209 ? -18.020 13.930 6.320 1.00 61.19 209 ARG A C 1
ATOM 1620 O O . ARG A 1 209 ? -16.976 13.297 6.169 1.00 61.19 209 ARG A O 1
ATOM 1627 N N . ILE A 1 210 ? -18.752 14.429 5.325 1.00 60.22 210 ILE A N 1
ATOM 1628 C CA . ILE A 1 210 ? -18.450 14.269 3.898 1.00 60.22 210 ILE A CA 1
ATOM 1629 C C . ILE A 1 210 ? -17.467 15.364 3.455 1.00 60.22 210 ILE A C 1
ATOM 1631 O O . ILE A 1 210 ? -16.456 15.059 2.829 1.00 60.22 210 ILE A O 1
ATOM 1635 N N . VAL A 1 211 ? -17.674 16.612 3.890 1.00 58.94 211 VAL A N 1
ATOM 1636 C CA . VAL A 1 211 ? -16.829 17.767 3.519 1.00 58.94 211 VAL A CA 1
ATOM 1637 C C . VAL A 1 211 ? -15.388 17.630 4.030 1.00 58.94 211 VAL A C 1
ATOM 1639 O O . VAL A 1 211 ? -14.433 17.818 3.279 1.00 58.94 211 VAL A O 1
ATOM 1642 N N . LEU A 1 212 ? -15.205 17.198 5.282 1.00 57.44 212 LEU A N 1
ATOM 1643 C CA . LEU A 1 212 ? -13.871 16.966 5.855 1.00 57.44 212 LEU A CA 1
ATOM 1644 C C . LEU A 1 212 ? -13.116 15.799 5.200 1.00 57.44 212 LEU A C 1
ATOM 1646 O O . LEU A 1 212 ? -11.906 15.688 5.368 1.00 57.44 212 LEU A O 1
ATOM 1650 N N . PHE A 1 213 ? -13.811 14.900 4.500 1.00 59.41 213 PHE A N 1
ATOM 1651 C CA . PHE A 1 213 ? -13.174 13.792 3.789 1.00 59.41 213 PHE A CA 1
ATOM 1652 C C . PHE A 1 213 ? -12.641 14.243 2.421 1.00 59.41 213 PHE A C 1
ATOM 1654 O O . PHE A 1 213 ? -11.530 13.875 2.055 1.00 59.41 213 PHE A O 1
ATOM 1661 N N . ALA A 1 214 ? -13.381 15.105 1.716 1.00 57.84 214 ALA A N 1
ATOM 1662 C CA . ALA A 1 214 ? -12.974 15.642 0.417 1.00 57.84 214 ALA A CA 1
ATOM 1663 C C . ALA A 1 214 ? -11.737 16.561 0.506 1.00 57.84 214 ALA A C 1
ATOM 1665 O O . ALA A 1 214 ? -10.829 16.454 -0.315 1.00 57.84 214 ALA A O 1
ATOM 1666 N N . LEU A 1 215 ? -11.654 17.412 1.537 1.00 54.91 215 LEU A N 1
ATOM 1667 C CA . LEU A 1 215 ? -10.548 18.372 1.695 1.00 54.91 215 LEU A CA 1
ATOM 1668 C C . LEU A 1 215 ? -9.191 17.709 1.984 1.00 54.91 215 LEU A C 1
ATOM 1670 O O . LEU A 1 215 ? -8.156 18.196 1.538 1.00 54.91 215 LEU A O 1
ATOM 1674 N N . VAL A 1 216 ? -9.187 16.579 2.695 1.00 60.72 216 VAL A N 1
ATOM 1675 C CA . VAL A 1 216 ? -7.953 15.846 3.024 1.00 60.72 216 VAL A CA 1
ATOM 1676 C C . VAL A 1 216 ? -7.392 15.112 1.802 1.00 60.72 216 VAL A C 1
ATOM 1678 O O . VAL A 1 216 ? -6.177 15.036 1.644 1.00 60.72 216 VAL A O 1
ATOM 1681 N N . ILE A 1 217 ? -8.259 14.620 0.913 1.00 58.31 217 ILE A N 1
ATOM 1682 C CA . ILE A 1 217 ? -7.832 13.950 -0.323 1.00 58.31 217 ILE A CA 1
ATOM 1683 C C . ILE A 1 217 ? -7.253 14.964 -1.316 1.00 58.31 217 ILE A C 1
ATOM 1685 O O . ILE A 1 217 ? -6.172 14.736 -1.851 1.00 58.31 217 ILE A O 1
ATOM 1689 N N . LEU A 1 218 ? -7.910 16.112 -1.508 1.00 51.84 218 LEU A N 1
ATOM 1690 C CA . LEU A 1 218 ? -7.443 17.128 -2.459 1.00 51.84 218 LEU A CA 1
ATOM 1691 C C . LEU A 1 218 ? -6.122 17.788 -2.027 1.00 51.84 218 LEU A C 1
ATOM 1693 O O . LEU A 1 218 ? -5.259 18.020 -2.867 1.00 51.84 218 LEU A O 1
ATOM 1697 N N . GLY A 1 219 ? -5.916 18.024 -0.725 1.00 51.25 219 GLY A N 1
ATOM 1698 C CA . GLY A 1 219 ? -4.656 18.586 -0.221 1.00 51.25 219 GLY A CA 1
ATOM 1699 C C . GLY A 1 219 ? -3.464 17.621 -0.295 1.00 51.25 219 GLY A C 1
ATOM 1700 O O . GLY A 1 219 ? -2.337 18.052 -0.535 1.00 51.25 219 GLY A O 1
ATOM 1701 N N . GLY A 1 220 ? -3.699 16.315 -0.122 1.00 50.19 220 GLY A N 1
ATOM 1702 C CA . GLY A 1 220 ? -2.640 15.300 -0.165 1.00 50.19 220 GLY A CA 1
ATOM 1703 C C . GLY A 1 220 ? -2.070 15.064 -1.567 1.00 50.19 220 GLY A C 1
ATOM 1704 O O . GLY A 1 220 ? -0.863 14.882 -1.710 1.00 50.19 220 GLY A O 1
ATOM 1705 N N . VAL A 1 221 ? -2.917 15.122 -2.601 1.00 55.44 221 VAL A N 1
ATOM 1706 C CA . VAL A 1 221 ? -2.511 14.888 -3.998 1.00 55.44 221 VAL A CA 1
ATOM 1707 C C . VAL A 1 221 ? -1.599 16.008 -4.514 1.00 55.44 221 VAL A C 1
ATOM 1709 O O . VAL A 1 221 ? -0.566 15.723 -5.113 1.00 55.44 221 VAL A O 1
ATOM 1712 N N . SER A 1 222 ? -1.897 17.278 -4.217 1.00 52.91 222 SER A N 1
ATOM 1713 C CA . SER A 1 222 ? -1.040 18.396 -4.645 1.00 52.91 222 SER A CA 1
ATOM 1714 C C . SER A 1 222 ? 0.329 18.412 -3.958 1.00 52.91 222 SER A C 1
ATOM 1716 O O . SER A 1 222 ? 1.321 18.771 -4.591 1.00 52.91 222 SER A O 1
ATOM 1718 N N . LEU A 1 223 ? 0.412 17.999 -2.687 1.00 52.59 223 LEU A N 1
ATOM 1719 C CA . LEU A 1 223 ? 1.681 17.976 -1.954 1.00 52.59 223 LEU A CA 1
ATOM 1720 C C . LEU A 1 223 ? 2.588 16.824 -2.414 1.00 52.59 223 LEU A C 1
ATOM 1722 O O . LEU A 1 223 ? 3.792 17.019 -2.565 1.00 52.59 223 LEU A O 1
ATOM 1726 N N . ALA A 1 224 ? 2.007 15.649 -2.682 1.00 50.09 224 ALA A N 1
ATOM 1727 C CA . ALA A 1 224 ? 2.734 14.498 -3.216 1.00 50.09 224 ALA A CA 1
ATOM 1728 C C . ALA A 1 224 ? 3.334 14.809 -4.595 1.00 50.09 224 ALA A C 1
ATOM 1730 O O . ALA A 1 224 ? 4.520 14.571 -4.811 1.00 50.09 224 ALA A O 1
ATOM 1731 N N . CYS A 1 225 ? 2.551 15.422 -5.492 1.00 53.41 225 CYS A N 1
ATOM 1732 C CA . CYS A 1 225 ? 3.045 15.852 -6.799 1.00 53.41 225 CYS A CA 1
ATOM 1733 C C . CYS A 1 225 ? 4.155 16.911 -6.682 1.00 53.41 225 CYS A C 1
ATOM 1735 O O . CYS A 1 225 ? 5.130 16.844 -7.422 1.00 53.41 225 CYS A O 1
ATOM 1737 N N . GLY A 1 226 ? 4.054 17.851 -5.734 1.00 54.19 226 GLY A N 1
ATOM 1738 C CA . GLY A 1 226 ? 5.081 18.877 -5.519 1.00 54.19 226 GLY A CA 1
ATOM 1739 C C . GLY A 1 226 ? 6.402 18.331 -4.963 1.00 54.19 226 GLY A C 1
ATOM 1740 O O . GLY A 1 226 ? 7.470 18.727 -5.421 1.00 54.19 226 GLY A O 1
ATOM 1741 N N . ILE A 1 227 ? 6.351 17.398 -4.008 1.00 52.12 227 ILE A N 1
ATOM 1742 C CA . ILE A 1 227 ? 7.557 16.795 -3.414 1.00 52.12 227 ILE A CA 1
ATOM 1743 C C . ILE A 1 227 ? 8.233 15.841 -4.405 1.00 52.12 227 ILE A C 1
ATOM 1745 O O . ILE A 1 227 ? 9.454 15.873 -4.536 1.00 52.12 227 ILE A O 1
ATOM 1749 N N . LEU A 1 228 ? 7.458 15.040 -5.143 1.00 49.91 228 LEU A N 1
ATOM 1750 C CA . LEU A 1 228 ? 7.999 14.169 -6.191 1.00 49.91 228 LEU A CA 1
ATOM 1751 C C . LEU A 1 228 ? 8.628 14.980 -7.331 1.00 49.91 228 LEU A C 1
ATOM 1753 O O . LEU A 1 228 ? 9.699 14.619 -7.804 1.00 49.91 228 LEU A O 1
ATOM 1757 N N . PHE A 1 229 ? 8.034 16.117 -7.707 1.00 53.47 229 PHE A N 1
ATOM 1758 C CA . PHE A 1 229 ? 8.633 17.042 -8.670 1.00 53.47 229 PHE A CA 1
ATOM 1759 C C . PHE A 1 229 ? 9.960 17.630 -8.160 1.00 53.47 229 PHE A C 1
ATOM 1761 O O . PHE A 1 229 ? 10.947 17.643 -8.884 1.00 53.47 229 PHE A O 1
ATOM 1768 N N . LEU A 1 230 ? 10.030 18.056 -6.895 1.00 48.28 230 LEU A N 1
ATOM 1769 C CA . LEU A 1 230 ? 11.256 18.633 -6.323 1.00 48.28 230 LEU A CA 1
ATOM 1770 C C . LEU A 1 230 ? 12.394 17.620 -6.142 1.00 48.28 230 LEU A C 1
ATOM 1772 O O . LEU A 1 230 ? 13.559 18.005 -6.239 1.00 48.28 230 LEU A O 1
ATOM 1776 N N . LEU A 1 231 ? 12.070 16.351 -5.883 1.00 50.84 231 LEU A N 1
ATOM 1777 C CA . LEU A 1 231 ? 13.056 15.270 -5.796 1.00 50.84 231 LEU A CA 1
ATOM 1778 C C . LEU A 1 231 ? 13.520 14.796 -7.179 1.00 50.84 231 LEU A C 1
ATOM 1780 O O . LEU A 1 231 ? 14.671 14.406 -7.314 1.00 50.84 231 LEU A O 1
ATOM 1784 N N . ALA A 1 232 ? 12.663 14.872 -8.200 1.00 48.12 232 ALA A N 1
ATOM 1785 C CA . ALA A 1 232 ? 13.022 14.523 -9.575 1.00 48.12 232 ALA A CA 1
ATOM 1786 C C . ALA A 1 232 ? 13.875 15.594 -10.283 1.00 48.12 232 ALA A C 1
ATOM 1788 O O . ALA A 1 232 ? 14.543 15.279 -11.257 1.00 48.12 232 ALA A O 1
ATOM 1789 N N . VAL A 1 233 ? 13.847 16.849 -9.816 1.00 46.03 233 VAL A N 1
ATOM 1790 C CA . VAL A 1 233 ? 14.561 17.979 -10.449 1.00 46.03 233 VAL A CA 1
ATOM 1791 C C . VAL A 1 233 ? 15.922 18.278 -9.789 1.00 46.03 233 VAL A C 1
ATOM 1793 O O . VAL A 1 233 ? 16.719 19.020 -10.353 1.00 46.03 233 VAL A O 1
ATOM 1796 N N . ASN A 1 234 ? 16.218 17.712 -8.612 1.00 39.03 234 ASN A N 1
ATOM 1797 C CA . ASN A 1 234 ? 17.455 17.984 -7.854 1.00 39.03 234 ASN A CA 1
ATOM 1798 C C . ASN A 1 234 ? 18.423 16.787 -7.739 1.00 39.03 234 ASN A C 1
ATOM 1800 O O . ASN A 1 234 ? 19.302 16.802 -6.875 1.00 39.03 234 ASN A O 1
ATOM 1804 N N . VAL A 1 235 ? 18.278 15.767 -8.585 1.00 42.16 235 VAL A N 1
ATOM 1805 C CA . VAL A 1 235 ? 19.237 14.654 -8.737 1.00 42.16 235 VAL A CA 1
ATOM 1806 C C . VAL A 1 235 ? 19.628 14.560 -10.203 1.00 42.16 235 VAL A C 1
ATOM 1808 O O . VAL A 1 235 ? 20.831 14.350 -10.468 1.00 42.16 235 VAL A O 1
#

Sequence (235 aa):
MPPSEQQPVANVDRPVRSINSRVQIVLLAIGGTVIYGVLQDQMTAHICVEYFTIGHYDYWGLQDPTLLAFEWGVIATWWVGLFLGMALMISAQVGRSRPPLTARNLLWPVLVLLAITGIIAFVAGVTGYALAQNGAVYLVGLLATLVPEAKHNTFLADLWAHNAAYFVGIIGGIIVCIRSWQKRGRLRGIQSRKSRRNGESSASPLWERIVLFALVILGGVSLACGILFLLAVNV

Organism: NCBI:txid2778364